Protein AF-A0A0K6FUA2-F1 (afdb_monomer)

Organism: NCBI:txid456999

Radius of gyration: 30.96 Å; Cα contacts (8 Å, |Δi|>4): 270; chains: 1; bounding box: 73×43×91 Å

Nearest PDB structures (foldseek):
  9ja5-assembly1_A  TM=5.847E-01  e=9.226E-02  Schizosaccharomyces pombe 972h-
  7y18-assembly2_F-2  TM=1.123E-01  e=1.530E+00  Saccharomyces cerevisiae S288C

pLDDT: mean 80.38, std 15.59, range [27.42, 97.19]

Structure (mmCIF, N/CA/C/O backbone):
data_AF-A0A0K6FUA2-F1
#
_entry.id   AF-A0A0K6FUA2-F1
#
loop_
_atom_site.group_PDB
_atom_site.id
_atom_site.type_symbol
_atom_site.label_atom_id
_atom_site.label_alt_id
_atom_site.label_comp_id
_atom_site.label_asym_id
_atom_site.label_entity_id
_atom_site.label_seq_id
_atom_site.pdbx_PDB_ins_code
_atom_site.Cartn_x
_atom_site.Cartn_y
_atom_site.Cartn_z
_atom_site.occupancy
_atom_site.B_iso_or_equiv
_atom_site.auth_seq_id
_atom_site.auth_comp_id
_atom_site.auth_asym_id
_atom_site.auth_atom_id
_atom_site.pdbx_PDB_model_num
ATOM 1 N N . MET A 1 1 ? -39.147 13.496 46.012 1.00 58.53 1 MET A N 1
ATOM 2 C CA . MET A 1 1 ? -39.207 13.648 44.539 1.00 58.53 1 MET A CA 1
ATOM 3 C C . MET A 1 1 ? -37.834 13.917 43.929 1.00 58.53 1 MET A C 1
ATOM 5 O O . MET A 1 1 ? -37.498 13.230 42.979 1.00 58.53 1 MET A O 1
ATOM 9 N N . GLU A 1 2 ? -37.012 14.819 44.477 1.00 66.88 2 GLU A N 1
ATOM 10 C CA . GLU A 1 2 ? -35.702 15.199 43.896 1.00 66.88 2 GLU A CA 1
ATOM 11 C C . GLU A 1 2 ? -34.737 14.028 43.620 1.00 66.88 2 GLU A C 1
ATOM 13 O O . GLU A 1 2 ? -34.055 14.023 42.599 1.00 66.88 2 GLU A O 1
ATOM 18 N N . ALA A 1 3 ? -34.740 12.985 44.460 1.00 66.19 3 ALA A N 1
ATOM 19 C CA . ALA A 1 3 ? -33.915 11.788 44.261 1.00 66.19 3 ALA A CA 1
ATOM 20 C C . ALA A 1 3 ? -34.233 10.983 42.977 1.00 66.19 3 ALA A C 1
ATOM 22 O O . ALA A 1 3 ? -33.425 10.142 42.588 1.00 66.19 3 ALA A O 1
ATOM 23 N N . SER A 1 4 ? -35.378 11.221 42.318 1.00 71.62 4 SER A N 1
ATOM 24 C CA . SER A 1 4 ? -35.706 10.590 41.029 1.00 71.62 4 SER A CA 1
ATOM 25 C C . SER A 1 4 ? -34.910 11.224 39.886 1.00 71.62 4 SER A C 1
ATOM 27 O O . SER A 1 4 ? -34.187 10.522 39.187 1.00 71.62 4 SER A O 1
ATOM 29 N N . ASN A 1 5 ? -34.935 12.560 39.778 1.00 79.81 5 ASN A N 1
ATOM 30 C CA . ASN A 1 5 ? -34.290 13.301 38.685 1.00 79.81 5 ASN A CA 1
ATOM 31 C C . ASN A 1 5 ? -32.779 13.031 38.575 1.00 79.81 5 ASN A C 1
ATOM 33 O O . ASN A 1 5 ? -32.218 13.076 37.482 1.00 79.81 5 ASN A O 1
ATOM 37 N N . ASN A 1 6 ? -32.104 12.751 39.697 1.00 84.50 6 ASN A N 1
ATOM 38 C CA . ASN A 1 6 ? -30.671 12.449 39.680 1.00 84.50 6 ASN A CA 1
ATOM 39 C C . ASN A 1 6 ? -30.371 11.064 39.070 1.00 84.50 6 ASN A C 1
ATOM 41 O O . ASN A 1 6 ? -29.367 10.903 38.382 1.00 84.50 6 ASN A O 1
ATOM 45 N N . LYS A 1 7 ? -31.255 10.071 39.265 1.00 80.31 7 LYS A N 1
ATOM 46 C CA . LYS A 1 7 ? -31.107 8.746 38.637 1.00 80.31 7 LYS A CA 1
ATOM 47 C C . LYS A 1 7 ? -31.247 8.852 37.117 1.00 80.31 7 LYS A C 1
ATOM 49 O O . LYS A 1 7 ? -30.385 8.353 36.399 1.00 80.31 7 LYS A O 1
ATOM 54 N N . ASP A 1 8 ? -32.268 9.567 36.649 1.00 87.12 8 ASP A N 1
ATOM 55 C CA . ASP A 1 8 ? -32.549 9.730 35.217 1.00 87.12 8 ASP A CA 1
ATOM 56 C C . ASP A 1 8 ? -31.405 10.462 34.489 1.00 87.12 8 ASP A C 1
ATOM 58 O O . ASP A 1 8 ? -30.993 10.054 33.404 1.00 87.12 8 ASP A O 1
ATOM 62 N N . SER A 1 9 ? -30.815 11.481 35.128 1.00 89.69 9 SER A N 1
ATOM 63 C CA . SER A 1 9 ? -29.627 12.196 34.630 1.00 89.69 9 SER A CA 1
ATOM 64 C C . SER A 1 9 ? -28.408 11.276 34.447 1.00 89.69 9 SER A C 1
ATOM 66 O O . SER A 1 9 ? -27.745 11.306 33.408 1.00 89.69 9 SER A O 1
ATOM 68 N N . VAL A 1 10 ? -28.125 10.409 35.429 1.00 84.50 10 VAL A N 1
ATOM 69 C CA . VAL A 1 10 ? -27.003 9.455 35.354 1.00 84.50 10 VAL A CA 1
ATOM 70 C C . VAL A 1 10 ? -27.233 8.402 34.267 1.00 84.50 10 VAL A C 1
ATOM 72 O O . VAL A 1 10 ? -26.296 8.085 33.534 1.00 84.50 10 VAL A O 1
ATOM 75 N N . VAL A 1 11 ? -28.461 7.894 34.120 1.00 88.75 11 VAL A N 1
ATOM 76 C CA . VAL A 1 11 ? -28.813 6.942 33.052 1.00 88.75 11 VAL A CA 1
ATOM 77 C C . VAL A 1 11 ? -28.609 7.579 31.674 1.00 88.75 11 VAL A C 1
ATOM 79 O O . VAL A 1 11 ? -27.861 7.028 30.870 1.00 88.75 11 VAL A O 1
ATOM 82 N N . GLN A 1 12 ? -29.140 8.782 31.435 1.00 90.12 12 GLN A N 1
ATOM 83 C CA . GLN A 1 12 ? -28.962 9.501 30.163 1.00 90.12 12 GLN A CA 1
ATOM 84 C C . GLN A 1 12 ? -27.485 9.789 29.842 1.00 90.12 12 GLN A C 1
ATOM 86 O O . GLN A 1 12 ? -27.052 9.667 28.694 1.00 90.12 12 GLN A O 1
ATOM 91 N N . ALA A 1 13 ? -26.678 10.138 30.849 1.00 88.50 13 ALA A N 1
ATOM 92 C CA . ALA A 1 13 ? -25.244 10.359 30.667 1.00 88.50 13 ALA A CA 1
ATOM 93 C C . ALA A 1 13 ? -24.488 9.066 30.301 1.00 88.50 13 ALA A C 1
ATOM 95 O O . ALA A 1 13 ? -23.538 9.108 29.513 1.00 88.50 13 ALA A O 1
ATOM 96 N N . LEU A 1 14 ? -24.902 7.916 30.843 1.00 85.38 14 LEU A N 1
ATOM 97 C CA . LEU A 1 14 ? -24.355 6.607 30.480 1.00 85.38 14 LEU A CA 1
ATOM 98 C C . LEU A 1 14 ? -24.787 6.188 29.069 1.00 85.38 14 LEU A C 1
ATOM 100 O O . LEU A 1 14 ? -23.924 5.818 28.277 1.00 85.38 14 LEU A O 1
ATOM 104 N N . GLU A 1 15 ? -26.068 6.325 28.723 1.00 89.94 15 GLU A N 1
ATOM 105 C CA . GLU A 1 15 ? -26.598 6.057 27.376 1.00 89.94 15 GLU A CA 1
ATOM 106 C C . GLU A 1 15 ? -25.860 6.875 26.305 1.00 89.94 15 GLU A C 1
ATOM 108 O O . GLU A 1 15 ? -25.386 6.321 25.311 1.00 89.94 15 GLU A O 1
ATOM 113 N N . HIS A 1 16 ? -25.661 8.178 26.537 1.00 91.19 16 HIS A N 1
ATOM 114 C CA . HIS A 1 16 ? -24.892 9.036 25.633 1.00 91.19 16 HIS A CA 1
ATOM 115 C C . HIS A 1 16 ? -23.435 8.565 25.477 1.00 91.19 16 HIS A C 1
ATOM 117 O O . HIS A 1 16 ? -22.897 8.545 24.367 1.00 91.19 16 HIS A O 1
ATOM 123 N N . ARG A 1 17 ? -22.774 8.171 26.576 1.00 89.12 17 ARG A N 1
ATOM 124 C CA . ARG A 1 17 ? -21.394 7.653 26.534 1.00 89.12 17 ARG A CA 1
ATOM 125 C C . ARG A 1 17 ? -21.298 6.327 25.780 1.00 89.12 17 ARG A C 1
ATOM 127 O O . ARG A 1 17 ? -20.347 6.161 25.018 1.00 89.12 17 ARG A O 1
ATOM 134 N N . ILE A 1 18 ? -22.268 5.428 25.950 1.00 88.81 18 ILE A N 1
ATOM 135 C CA . ILE A 1 18 ? -22.351 4.156 25.218 1.00 88.81 18 ILE A CA 1
ATOM 136 C C . ILE A 1 18 ? -22.511 4.433 23.718 1.00 88.81 18 ILE A C 1
ATOM 138 O O . ILE A 1 18 ? -21.668 4.002 22.935 1.00 88.81 18 ILE A O 1
ATOM 142 N N . ALA A 1 19 ? -23.480 5.263 23.319 1.00 89.50 19 ALA A N 1
ATOM 143 C CA . ALA A 1 19 ? -23.690 5.628 21.914 1.00 89.50 19 ALA A CA 1
ATOM 144 C C . ALA A 1 19 ? -22.452 6.302 21.275 1.00 89.50 19 ALA A C 1
ATOM 146 O O . ALA A 1 19 ? -22.131 6.081 20.103 1.00 89.50 19 ALA A O 1
ATOM 147 N N . GLN A 1 20 ? -21.708 7.109 22.042 1.00 90.25 20 GLN A N 1
ATOM 148 C CA . GLN A 1 20 ? -20.447 7.700 21.584 1.00 90.25 20 GLN A CA 1
ATOM 149 C C . GLN A 1 20 ? -19.333 6.650 21.412 1.00 90.25 20 GLN A C 1
ATOM 151 O O . GLN A 1 20 ? -18.560 6.736 20.452 1.00 90.25 20 GLN A O 1
ATOM 156 N N . GLN A 1 21 ? -19.248 5.661 22.307 1.00 86.62 21 GLN A N 1
ATOM 157 C CA . GLN A 1 21 ? -18.309 4.542 22.188 1.00 86.62 21 GLN A CA 1
ATOM 158 C C . GLN A 1 21 ? -18.644 3.659 20.981 1.00 86.62 21 GLN A C 1
ATOM 160 O O . GLN A 1 21 ? -17.756 3.412 20.168 1.00 86.62 21 GLN A O 1
ATOM 165 N N . GLU A 1 22 ? -19.907 3.270 20.797 1.00 89.75 22 GLU A N 1
ATOM 166 C CA . GLU A 1 22 ? -20.383 2.510 19.630 1.00 89.75 22 GLU A CA 1
ATOM 167 C C . GLU A 1 22 ? -20.026 3.209 18.312 1.00 89.75 22 GLU A C 1
ATOM 169 O O . GLU A 1 22 ? -19.475 2.594 17.398 1.00 89.75 22 GLU A O 1
ATOM 174 N N . LYS A 1 23 ? -20.246 4.529 18.226 1.00 90.62 23 LYS A N 1
ATOM 175 C CA . LYS A 1 23 ? -19.854 5.329 17.057 1.00 90.62 23 LYS A CA 1
ATOM 176 C C . LYS A 1 23 ? -18.344 5.280 16.791 1.00 90.62 23 LYS A C 1
ATOM 178 O O . LYS A 1 23 ? -17.939 5.192 15.632 1.00 90.62 23 LYS A O 1
ATOM 183 N N . CYS A 1 24 ? -17.519 5.328 17.836 1.00 85.75 24 CYS A N 1
ATOM 184 C CA . CYS A 1 24 ? -16.063 5.214 17.718 1.00 85.75 24 CYS A CA 1
ATOM 185 C C . CYS A 1 24 ? -15.638 3.809 17.249 1.00 85.75 24 CYS A C 1
ATOM 187 O O . CYS A 1 24 ? -14.839 3.685 16.319 1.00 85.75 24 CYS A O 1
ATOM 189 N N . PHE A 1 25 ? -16.223 2.752 17.824 1.00 84.62 25 PHE A N 1
ATOM 190 C CA . PHE A 1 25 ? -15.979 1.367 17.411 1.00 84.62 25 PHE A CA 1
ATOM 191 C C . PHE A 1 25 ? -16.369 1.120 15.951 1.00 84.62 25 PHE A C 1
ATOM 193 O O . PHE A 1 25 ? -15.586 0.528 15.213 1.00 84.62 25 PHE A O 1
ATOM 200 N N . ASN A 1 26 ? -17.513 1.637 15.497 1.00 88.12 26 ASN A N 1
ATOM 201 C CA . ASN A 1 26 ? -17.937 1.519 14.100 1.00 88.12 26 ASN A CA 1
ATOM 202 C C . ASN A 1 26 ? -16.936 2.189 13.139 1.00 88.12 26 ASN A C 1
ATOM 204 O O . ASN A 1 26 ? -16.507 1.563 12.172 1.00 88.12 26 ASN A O 1
ATOM 208 N N . GLN A 1 27 ? -16.458 3.399 13.453 1.00 86.50 27 GLN A N 1
ATOM 209 C CA . GLN A 1 27 ? -15.423 4.081 12.658 1.00 86.50 27 GLN A CA 1
ATOM 210 C C . GLN A 1 27 ? -14.079 3.332 12.643 1.00 86.50 27 GLN A C 1
ATOM 212 O O . GLN A 1 27 ? -13.386 3.313 11.622 1.00 86.50 27 GLN A O 1
ATOM 217 N N . LEU A 1 28 ? -13.684 2.711 13.759 1.00 81.69 28 LEU A N 1
ATOM 218 C CA . LEU A 1 28 ? -12.482 1.873 13.815 1.00 81.69 28 LEU A CA 1
ATOM 219 C C . LEU A 1 28 ? -12.650 0.592 12.991 1.00 81.69 28 LEU A C 1
ATOM 221 O O . LEU A 1 28 ? -11.744 0.245 12.234 1.00 81.69 28 LEU A O 1
ATOM 225 N N . ASN A 1 29 ? -13.808 -0.064 13.074 1.00 85.38 29 ASN A N 1
ATOM 226 C CA . ASN A 1 29 ? -14.129 -1.258 12.295 1.00 85.38 29 ASN A CA 1
ATOM 227 C C . ASN A 1 29 ? -14.116 -0.971 10.786 1.00 85.38 29 ASN A C 1
ATOM 229 O O . ASN A 1 29 ? -13.450 -1.698 10.051 1.00 85.38 29 ASN A O 1
ATOM 233 N N . GLU A 1 30 ? -14.734 0.125 10.334 1.00 87.31 30 GLU A N 1
ATOM 234 C CA . GLU A 1 30 ? -14.680 0.576 8.935 1.00 87.31 30 GLU A CA 1
ATOM 235 C C . GLU A 1 30 ? -13.235 0.799 8.456 1.00 87.31 30 GLU A C 1
ATOM 237 O O . GLU A 1 30 ? -12.843 0.333 7.382 1.00 87.31 30 GLU A O 1
ATOM 242 N N . ARG A 1 31 ? -12.401 1.481 9.258 1.00 86.19 31 ARG A N 1
ATOM 243 C CA . ARG A 1 31 ? -10.986 1.716 8.916 1.00 86.19 31 ARG A CA 1
ATOM 244 C C . ARG A 1 31 ? -10.177 0.420 8.871 1.00 86.19 31 ARG A C 1
ATOM 246 O O . ARG A 1 31 ? -9.347 0.266 7.974 1.00 86.19 31 ARG A O 1
ATOM 253 N N . LEU A 1 32 ? -10.409 -0.507 9.799 1.00 80.69 32 LEU A N 1
ATOM 254 C CA . LEU A 1 32 ? -9.746 -1.813 9.817 1.00 80.69 32 LEU A CA 1
ATOM 255 C C . LEU A 1 32 ? -10.166 -2.675 8.619 1.00 80.69 32 LEU A C 1
ATOM 257 O O . LEU A 1 32 ? -9.306 -3.275 7.978 1.00 80.69 32 LEU A O 1
ATOM 261 N N . GLU A 1 33 ? -11.449 -2.682 8.253 1.00 84.88 33 GLU A N 1
ATOM 262 C CA . GLU A 1 33 ? -11.955 -3.388 7.070 1.00 84.88 33 GLU A CA 1
ATOM 263 C C . GLU A 1 33 ? -11.346 -2.825 5.771 1.00 84.88 33 GLU A C 1
ATOM 265 O O . GLU A 1 33 ? -10.904 -3.580 4.901 1.00 84.88 33 GLU A O 1
ATOM 270 N N . GLN A 1 34 ? -11.233 -1.496 5.653 1.00 80.62 34 GLN A N 1
ATOM 271 C CA . GLN A 1 34 ? -10.525 -0.848 4.542 1.00 80.62 34 GLN A CA 1
ATOM 272 C C . GLN A 1 34 ? -9.036 -1.228 4.501 1.00 80.62 34 GLN A C 1
ATOM 274 O O . GLN A 1 34 ? -8.483 -1.453 3.421 1.00 80.62 34 GLN A O 1
ATOM 279 N N . MET A 1 35 ? -8.369 -1.310 5.657 1.00 77.62 35 MET A N 1
ATOM 280 C CA . MET A 1 35 ? -6.973 -1.748 5.737 1.00 77.62 35 MET A CA 1
ATOM 281 C C . MET A 1 35 ? -6.813 -3.215 5.327 1.00 77.62 35 MET A C 1
ATOM 283 O O . MET A 1 35 ? -5.906 -3.518 4.555 1.00 77.62 35 MET A O 1
ATOM 287 N N . GLU A 1 36 ? -7.700 -4.112 5.755 1.00 79.31 36 GLU A N 1
ATOM 288 C CA . GLU A 1 36 ? -7.652 -5.521 5.353 1.00 79.31 36 GLU A CA 1
ATOM 289 C C . GLU A 1 36 ? -7.898 -5.719 3.863 1.00 79.31 36 GLU A C 1
ATOM 291 O O . GLU A 1 36 ? -7.093 -6.389 3.222 1.00 79.31 36 GLU A O 1
ATOM 296 N N . LYS A 1 37 ? -8.899 -5.052 3.277 1.00 81.56 37 LYS A N 1
ATOM 297 C CA . LYS A 1 37 ? -9.128 -5.073 1.820 1.00 81.56 37 LYS A CA 1
ATOM 298 C C . LYS A 1 37 ? -7.892 -4.609 1.038 1.00 81.56 37 LYS A C 1
ATOM 300 O O . LYS A 1 37 ? -7.549 -5.187 0.005 1.00 81.56 37 LYS A O 1
ATOM 305 N N . ARG A 1 38 ? -7.162 -3.607 1.549 1.00 76.94 38 ARG A N 1
ATOM 306 C CA . ARG A 1 38 ? -5.881 -3.161 0.968 1.00 76.94 38 ARG A CA 1
ATOM 307 C C . ARG A 1 38 ? -4.766 -4.200 1.126 1.00 76.94 38 ARG A C 1
ATOM 309 O O . ARG A 1 38 ? -4.029 -4.422 0.169 1.00 76.94 38 ARG A O 1
ATOM 316 N N . ILE A 1 39 ? -4.634 -4.841 2.290 1.00 76.00 39 ILE A N 1
ATOM 317 C CA . ILE A 1 39 ? -3.639 -5.905 2.529 1.00 76.00 39 ILE A CA 1
ATOM 318 C C . ILE A 1 39 ? -3.919 -7.114 1.634 1.00 76.00 39 ILE A C 1
ATOM 320 O O . ILE A 1 39 ? -3.000 -7.630 1.003 1.00 76.00 39 ILE A O 1
ATOM 324 N N . GLU A 1 40 ? -5.175 -7.548 1.545 1.00 80.25 40 GLU A N 1
ATOM 325 C CA . GLU A 1 40 ? -5.597 -8.668 0.708 1.00 80.25 40 GLU A CA 1
ATOM 326 C C . GLU A 1 40 ? -5.312 -8.386 -0.771 1.00 80.25 40 GLU A C 1
ATOM 328 O O . GLU A 1 40 ? -4.666 -9.201 -1.429 1.00 80.25 40 GLU A O 1
ATOM 333 N N . SER A 1 41 ? -5.682 -7.202 -1.271 1.00 81.88 41 SER A N 1
ATOM 334 C CA . SER A 1 41 ? -5.340 -6.761 -2.629 1.00 81.88 41 SER A CA 1
ATOM 335 C C . SER A 1 41 ? -3.821 -6.775 -2.869 1.00 81.88 41 SER A C 1
ATOM 337 O O . SER A 1 41 ? -3.344 -7.409 -3.814 1.00 81.88 41 SER A O 1
ATOM 339 N N . CYS A 1 42 ? -3.026 -6.195 -1.960 1.00 76.06 42 CYS A N 1
ATOM 340 C CA . CYS A 1 42 ? -1.561 -6.238 -2.021 1.00 76.06 42 CYS A CA 1
ATOM 341 C C . CYS A 1 42 ? -0.995 -7.669 -2.012 1.00 76.06 42 CYS A C 1
ATOM 343 O O . CYS A 1 42 ? -0.017 -7.940 -2.717 1.00 76.06 42 CYS A O 1
ATOM 345 N N . ASN A 1 43 ? -1.596 -8.588 -1.254 1.00 76.62 43 ASN A N 1
ATOM 346 C CA . ASN A 1 43 ? -1.207 -9.997 -1.203 1.00 76.62 43 ASN A CA 1
ATOM 347 C C . ASN A 1 43 ? -1.554 -10.720 -2.509 1.00 76.62 43 ASN A C 1
ATOM 349 O O . ASN A 1 43 ? -0.692 -11.407 -3.054 1.00 76.62 43 ASN A O 1
ATOM 353 N N . ARG A 1 44 ? -2.761 -10.524 -3.060 1.00 83.56 44 ARG A N 1
ATOM 354 C CA . ARG A 1 44 ? -3.176 -11.093 -4.354 1.00 83.56 44 ARG A CA 1
ATOM 355 C C . ARG A 1 44 ? -2.294 -10.585 -5.499 1.00 83.56 44 ARG A C 1
ATOM 357 O O . ARG A 1 44 ? -1.799 -11.393 -6.281 1.00 83.56 44 ARG A O 1
ATOM 364 N N . ILE A 1 45 ? -2.019 -9.279 -5.552 1.00 84.56 45 ILE A N 1
ATOM 365 C CA . ILE A 1 45 ? -1.090 -8.670 -6.520 1.00 84.56 45 ILE A CA 1
ATOM 366 C C . ILE A 1 45 ? 0.319 -9.256 -6.351 1.00 84.56 45 ILE A C 1
ATOM 368 O O . ILE A 1 45 ? 0.937 -9.668 -7.331 1.00 84.56 45 ILE A O 1
ATOM 372 N N . SER A 1 46 ? 0.837 -9.339 -5.121 1.00 77.38 46 SER A N 1
ATOM 373 C CA . SER A 1 46 ? 2.176 -9.889 -4.860 1.00 77.38 46 SER A CA 1
ATOM 374 C C . SER A 1 46 ? 2.277 -11.367 -5.241 1.00 77.38 46 SER A C 1
ATOM 376 O O . SER A 1 46 ? 3.279 -11.766 -5.835 1.00 77.38 46 SER A O 1
ATOM 378 N N . LEU A 1 47 ? 1.243 -12.164 -4.960 1.00 82.94 47 LEU A N 1
ATOM 379 C CA . LEU A 1 47 ? 1.155 -13.572 -5.339 1.00 82.94 47 LEU A CA 1
ATOM 380 C C . LEU A 1 47 ? 1.135 -13.733 -6.862 1.00 82.94 47 LEU A C 1
ATOM 382 O O . LEU A 1 47 ? 1.966 -14.464 -7.391 1.00 82.94 47 LEU A O 1
ATOM 386 N N . ALA A 1 48 ? 0.257 -13.014 -7.568 1.00 89.94 48 ALA A N 1
ATOM 387 C CA . ALA A 1 48 ? 0.163 -13.070 -9.026 1.00 89.94 48 ALA A CA 1
ATOM 388 C C . ALA A 1 48 ? 1.487 -12.663 -9.695 1.00 89.94 48 ALA A C 1
ATOM 390 O O . ALA A 1 48 ? 2.014 -13.402 -10.523 1.00 89.94 48 ALA A O 1
ATOM 391 N N . ARG A 1 49 ? 2.099 -11.552 -9.257 1.00 89.25 49 ARG A N 1
ATOM 392 C CA . ARG A 1 49 ? 3.426 -11.115 -9.732 1.00 89.25 49 ARG A CA 1
ATOM 393 C C . ARG A 1 49 ? 4.528 -12.126 -9.418 1.00 89.25 49 ARG A C 1
ATOM 395 O O . ARG A 1 49 ? 5.432 -12.301 -10.227 1.00 89.25 49 ARG A O 1
ATOM 402 N N . THR A 1 50 ? 4.464 -12.795 -8.265 1.00 81.88 50 THR A N 1
ATOM 403 C CA . THR A 1 50 ? 5.418 -13.853 -7.903 1.00 81.88 50 THR A CA 1
ATOM 404 C C . THR A 1 50 ? 5.235 -15.078 -8.790 1.00 81.88 50 THR A C 1
ATOM 406 O O . THR A 1 50 ? 6.221 -15.592 -9.295 1.00 81.88 50 THR A O 1
ATOM 409 N N . MET A 1 51 ? 4.008 -15.532 -9.050 1.00 88.69 51 MET A N 1
ATOM 410 C CA . MET A 1 51 ? 3.779 -16.634 -9.990 1.00 88.69 51 MET A CA 1
ATOM 411 C C . MET A 1 51 ? 4.266 -16.265 -11.400 1.00 88.69 51 MET A C 1
ATOM 413 O O . MET A 1 51 ? 5.023 -17.019 -12.006 1.00 88.69 51 MET A O 1
ATOM 417 N N . ASN A 1 52 ? 3.937 -15.059 -11.874 1.00 94.06 52 ASN A N 1
ATOM 418 C CA . ASN A 1 52 ? 4.345 -14.561 -13.189 1.00 94.06 52 ASN A CA 1
ATOM 419 C C . ASN A 1 52 ? 5.871 -14.405 -13.341 1.00 94.06 52 ASN A C 1
ATOM 421 O O . ASN A 1 52 ? 6.400 -14.617 -14.434 1.00 94.06 52 ASN A O 1
ATOM 425 N N . SER A 1 53 ? 6.603 -14.088 -12.266 1.00 87.44 53 SER A N 1
ATOM 426 C CA . SER A 1 53 ? 8.070 -13.965 -12.307 1.00 87.44 53 SER A CA 1
ATOM 427 C C . SER A 1 53 ? 8.798 -15.305 -12.436 1.00 87.44 53 SER A C 1
ATOM 429 O O . SER A 1 53 ? 9.935 -15.338 -12.913 1.00 87.44 53 SER A O 1
ATOM 431 N N . HIS A 1 54 ? 8.144 -16.413 -12.073 1.00 83.06 54 HIS A N 1
ATOM 432 C CA . HIS A 1 54 ? 8.677 -17.763 -12.258 1.00 83.06 54 HIS A CA 1
ATOM 433 C C . HIS A 1 54 ? 8.457 -18.315 -13.677 1.00 83.06 54 HIS A C 1
ATOM 435 O O . HIS A 1 54 ? 9.086 -19.322 -14.014 1.00 83.06 54 HIS A O 1
ATOM 441 N N . LEU A 1 55 ? 7.627 -17.666 -14.510 1.00 88.75 55 LEU A N 1
ATOM 442 C CA . LEU A 1 55 ? 7.289 -18.150 -15.853 1.00 88.75 55 LEU A CA 1
ATOM 443 C C . LEU A 1 55 ? 8.507 -18.131 -16.782 1.00 88.75 55 LEU A C 1
ATOM 445 O O . LEU A 1 55 ? 9.092 -17.072 -17.058 1.00 88.75 55 LEU A O 1
ATOM 449 N N . ARG A 1 56 ? 8.887 -19.296 -17.310 1.00 87.25 56 ARG A N 1
ATOM 450 C CA . ARG A 1 56 ? 10.105 -19.458 -18.118 1.00 87.25 56 ARG A CA 1
ATOM 451 C C . ARG A 1 56 ? 9.799 -19.299 -19.604 1.00 87.25 56 ARG A C 1
ATOM 453 O O . ARG A 1 56 ? 10.325 -18.372 -20.229 1.00 87.25 56 ARG A O 1
ATOM 460 N N . GLY A 1 57 ? 8.941 -20.155 -20.147 1.00 85.50 57 GLY A N 1
ATOM 461 C CA . GLY A 1 57 ? 8.495 -20.167 -21.538 1.00 85.50 57 GLY A CA 1
ATOM 462 C C . GLY A 1 57 ? 7.430 -19.117 -21.867 1.00 85.50 57 GLY A C 1
ATOM 463 O O . GLY A 1 57 ? 6.705 -18.644 -20.998 1.00 85.50 57 GLY A O 1
ATOM 464 N N . TYR A 1 58 ? 7.326 -18.760 -23.150 1.00 91.81 58 TYR A N 1
ATOM 465 C CA . TYR A 1 58 ? 6.322 -17.804 -23.637 1.00 91.81 58 TYR A CA 1
ATOM 466 C C . TYR A 1 58 ? 4.895 -18.373 -23.616 1.00 91.81 58 TYR A C 1
ATOM 468 O O . TYR A 1 58 ? 3.965 -17.645 -23.304 1.00 91.81 58 TYR A O 1
ATOM 476 N N . ALA A 1 59 ? 4.719 -19.672 -23.867 1.00 94.25 59 ALA A N 1
ATOM 477 C CA . ALA A 1 59 ? 3.406 -20.327 -23.858 1.00 94.25 59 ALA A CA 1
ATOM 478 C C . ALA A 1 59 ? 2.879 -20.673 -22.446 1.00 94.25 59 ALA A C 1
ATOM 480 O O . ALA A 1 59 ? 1.838 -21.314 -22.319 1.00 94.25 59 ALA A O 1
ATOM 481 N N . GLU A 1 60 ? 3.596 -20.311 -21.376 1.00 92.56 60 GLU A N 1
ATOM 482 C CA . GLU A 1 60 ? 3.142 -20.584 -20.009 1.00 92.56 60 GLU A CA 1
ATOM 483 C C . GLU A 1 60 ? 2.009 -19.622 -19.617 1.00 92.56 60 GLU A C 1
ATOM 485 O O . GLU A 1 60 ? 2.087 -18.414 -19.869 1.00 92.56 60 GLU A O 1
ATOM 490 N N . ARG A 1 61 ? 0.950 -20.174 -19.006 1.00 96.75 61 ARG A N 1
ATOM 491 C CA . ARG A 1 61 ? -0.246 -19.425 -18.599 1.00 96.75 61 ARG A CA 1
ATOM 492 C C . ARG A 1 61 ? 0.093 -18.427 -17.494 1.00 96.75 61 ARG A C 1
ATOM 494 O O . ARG A 1 61 ? 0.726 -18.787 -16.503 1.00 96.75 61 ARG A O 1
ATOM 501 N N . MET A 1 62 ? -0.376 -17.196 -17.646 1.00 96.25 62 MET A N 1
ATOM 502 C CA . MET A 1 62 ? -0.210 -16.151 -16.642 1.00 96.25 62 MET A CA 1
ATOM 503 C C . MET A 1 62 ? -1.298 -16.181 -15.569 1.00 96.25 62 MET A C 1
ATOM 505 O O . MET A 1 62 ? -2.432 -16.600 -15.803 1.00 96.25 62 MET A O 1
ATOM 509 N N . TYR A 1 63 ? -0.945 -15.675 -14.390 1.00 95.56 63 TYR A N 1
ATOM 510 C CA . TYR A 1 63 ? -1.878 -15.376 -13.313 1.00 95.56 63 TYR A CA 1
ATOM 511 C C . TYR A 1 63 ? -2.354 -13.920 -13.440 1.00 95.56 63 TYR A C 1
ATOM 513 O O . TYR A 1 63 ? -1.507 -13.014 -13.428 1.00 95.56 63 TYR A O 1
ATOM 521 N N . PRO A 1 64 ? -3.677 -13.672 -13.533 1.00 95.75 64 PRO A N 1
ATOM 522 C CA . PRO A 1 64 ? -4.234 -12.325 -13.546 1.00 95.75 64 PRO A CA 1
ATOM 523 C C . PRO A 1 64 ? -3.806 -11.522 -12.319 1.00 95.75 64 PRO A C 1
ATOM 525 O O . PRO A 1 64 ? -3.947 -11.971 -11.179 1.00 95.75 64 PRO A O 1
ATOM 528 N N . VAL A 1 65 ? -3.292 -10.316 -12.550 1.00 94.75 65 VAL A N 1
ATOM 529 C CA . VAL A 1 65 ? -3.043 -9.346 -11.477 1.00 94.75 65 VAL A CA 1
ATOM 530 C C . VAL A 1 65 ? -4.345 -8.568 -11.247 1.00 94.75 65 VAL A C 1
ATOM 532 O O . VAL A 1 65 ? -4.867 -8.020 -12.219 1.00 94.75 65 VAL A O 1
ATOM 535 N N . PRO A 1 66 ? -4.891 -8.504 -10.016 1.00 93.31 66 PRO A N 1
ATOM 536 C CA . PRO A 1 66 ? -6.092 -7.718 -9.736 1.00 93.31 66 PRO A CA 1
ATOM 537 C C . PRO A 1 66 ? -5.909 -6.232 -10.048 1.00 93.31 66 PRO A C 1
ATOM 539 O O . PRO A 1 66 ? -4.807 -5.689 -9.942 1.00 93.31 66 PRO A O 1
ATOM 542 N N . LEU A 1 67 ? -7.010 -5.569 -10.386 1.00 94.31 67 LEU A N 1
ATOM 543 C CA . LEU A 1 67 ? -7.057 -4.127 -10.593 1.00 94.31 67 LEU A CA 1
ATOM 544 C C . LEU A 1 67 ? -6.834 -3.365 -9.269 1.00 94.31 67 LEU A C 1
ATOM 546 O O . LEU A 1 67 ? -7.086 -3.912 -8.191 1.00 94.31 67 LEU A O 1
ATOM 550 N N . PRO A 1 68 ? -6.416 -2.082 -9.304 1.00 86.38 68 PRO A N 1
ATOM 551 C CA . PRO A 1 68 ? -6.142 -1.30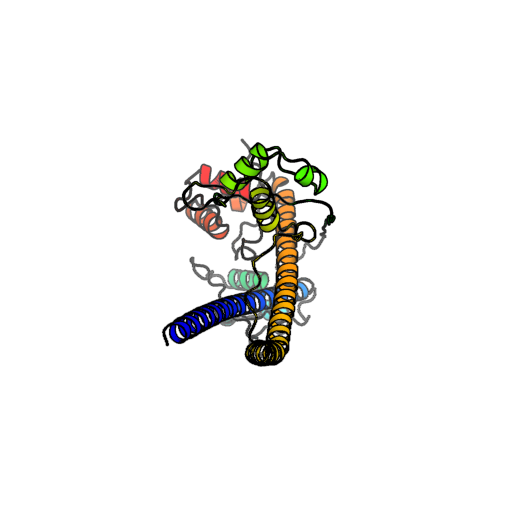1 -8.091 1.00 86.38 68 PRO A CA 1
ATOM 552 C C . PRO A 1 68 ? -7.335 -1.157 -7.131 1.00 86.38 68 PRO A C 1
ATOM 554 O O . PRO A 1 68 ? -7.142 -0.962 -5.933 1.00 86.38 68 PRO A O 1
ATOM 557 N N . ASN A 1 69 ? -8.565 -1.281 -7.640 1.00 86.06 69 ASN A N 1
ATOM 558 C CA . ASN A 1 69 ? -9.804 -1.287 -6.856 1.00 86.06 69 ASN A CA 1
ATOM 559 C C . ASN A 1 69 ? -10.138 -2.659 -6.224 1.00 86.06 69 ASN A C 1
ATOM 561 O O . ASN A 1 69 ? -11.195 -2.800 -5.616 1.00 86.06 69 ASN A O 1
ATOM 565 N N . GLY A 1 70 ? -9.273 -3.667 -6.381 1.00 85.62 70 GLY A N 1
ATOM 566 C CA . GLY A 1 70 ? -9.487 -5.045 -5.928 1.00 85.62 70 GLY A CA 1
ATOM 567 C C . GLY A 1 70 ? -10.329 -5.910 -6.874 1.00 85.62 70 GLY A C 1
ATOM 568 O O . GLY A 1 70 ? -10.488 -7.100 -6.611 1.00 85.62 70 GLY A O 1
ATOM 569 N N . GLY A 1 71 ? -10.852 -5.340 -7.965 1.00 90.75 71 GLY A N 1
ATOM 570 C CA . GLY A 1 71 ? -11.607 -6.071 -8.980 1.00 90.75 71 GLY A CA 1
ATOM 571 C C . GLY A 1 71 ? -10.728 -6.996 -9.823 1.00 90.75 71 GLY A C 1
ATOM 572 O O . GLY A 1 71 ? -9.514 -6.813 -9.931 1.00 90.75 71 GLY A O 1
ATOM 573 N N . GLU A 1 72 ? -11.348 -7.989 -10.449 1.00 90.94 72 GLU A N 1
ATOM 574 C CA . GLU A 1 72 ? -10.667 -8.875 -11.395 1.00 90.94 72 GLU A CA 1
ATOM 575 C C . GLU A 1 72 ? -10.689 -8.269 -12.804 1.00 90.94 72 GLU A C 1
ATOM 577 O O . GLU A 1 72 ? -11.611 -7.536 -13.168 1.00 90.94 72 GLU A O 1
ATOM 582 N N . VAL A 1 73 ? -9.649 -8.547 -13.593 1.00 88.81 73 VAL A N 1
ATOM 583 C CA . VAL A 1 73 ? -9.643 -8.201 -15.020 1.00 88.81 73 VAL A CA 1
ATOM 584 C C . VAL A 1 73 ? -10.543 -9.204 -15.749 1.00 88.81 73 VAL A C 1
ATOM 586 O O . VAL A 1 73 ? -10.409 -10.398 -15.476 1.00 88.81 73 VAL A O 1
ATOM 589 N N . PRO A 1 74 ? -11.429 -8.767 -16.663 1.00 91.31 74 PRO A N 1
ATOM 590 C CA . PRO A 1 74 ? -12.218 -9.678 -17.490 1.00 91.31 74 PRO A CA 1
ATOM 591 C C . PRO A 1 74 ? -11.341 -10.724 -18.197 1.00 91.31 74 PRO A C 1
ATOM 593 O O . PRO A 1 74 ? -10.248 -10.402 -18.670 1.00 91.31 74 PRO A O 1
ATOM 596 N N . GLU A 1 75 ? -11.809 -11.977 -18.255 1.00 85.88 75 GLU A N 1
ATOM 597 C CA . GLU A 1 75 ? -11.016 -13.120 -18.748 1.00 85.88 75 GLU A CA 1
ATOM 598 C C . GLU A 1 75 ? -10.529 -12.951 -20.198 1.00 85.88 75 GLU A C 1
ATOM 600 O O . GLU A 1 75 ? -9.506 -13.516 -20.573 1.00 85.88 75 GLU A O 1
ATOM 605 N N . ASP A 1 76 ? -11.242 -12.157 -20.998 1.00 89.94 76 ASP A N 1
ATOM 606 C CA . ASP A 1 76 ? -10.948 -11.820 -22.393 1.00 89.94 76 ASP A CA 1
ATOM 607 C C . ASP A 1 76 ? -9.968 -10.642 -22.561 1.00 89.94 76 ASP A C 1
ATOM 609 O O . ASP A 1 76 ? -9.436 -10.432 -23.651 1.00 89.94 76 ASP A O 1
ATOM 613 N N . GLN A 1 77 ? -9.719 -9.868 -21.499 1.00 91.12 77 GLN A N 1
ATOM 614 C CA . GLN A 1 77 ? -8.859 -8.677 -21.523 1.00 91.12 77 GLN A CA 1
ATOM 615 C C . GLN A 1 77 ? -7.455 -8.936 -20.969 1.00 91.12 77 GLN A C 1
ATOM 617 O O . GLN A 1 77 ? -6.510 -8.234 -21.338 1.00 91.12 77 GLN A O 1
ATOM 622 N N . PHE A 1 78 ? -7.296 -9.923 -20.083 1.00 95.12 78 PHE A N 1
ATOM 623 C CA . PHE A 1 78 ? -5.991 -10.258 -19.520 1.00 95.12 78 PHE A CA 1
ATOM 624 C C . PHE A 1 78 ? -5.195 -11.193 -20.456 1.00 95.12 78 PHE A C 1
ATOM 626 O O . PHE A 1 78 ? -5.730 -12.216 -20.881 1.00 95.12 78 PHE A O 1
ATOM 633 N N . PRO A 1 79 ? -3.909 -10.913 -20.750 1.00 96.38 79 PRO A N 1
ATOM 634 C CA . PRO A 1 79 ? -3.067 -11.795 -21.562 1.00 96.38 79 PRO A CA 1
ATOM 635 C C . PRO A 1 79 ? -2.986 -13.214 -20.980 1.00 96.38 79 PRO A C 1
ATOM 637 O O . PRO A 1 79 ? -2.533 -13.408 -19.850 1.00 96.38 79 PRO A O 1
ATOM 640 N N . ALA A 1 80 ? -3.426 -14.217 -21.744 1.00 96.62 80 ALA A N 1
ATOM 641 C CA . ALA A 1 80 ? -3.532 -15.592 -21.256 1.00 96.62 80 ALA A CA 1
ATOM 642 C C . ALA A 1 80 ? -2.158 -16.225 -20.984 1.00 96.62 80 ALA A C 1
ATOM 644 O O . ALA A 1 80 ? -2.003 -16.999 -20.035 1.00 96.62 80 ALA A O 1
ATOM 645 N N . THR A 1 81 ? -1.157 -15.886 -21.794 1.00 97.19 81 THR A N 1
ATOM 646 C CA . THR A 1 81 ? 0.217 -16.384 -21.719 1.00 97.19 81 THR A CA 1
ATOM 647 C C . THR A 1 81 ? 1.236 -15.250 -21.688 1.00 97.19 81 THR A C 1
ATOM 649 O O . THR A 1 81 ? 0.967 -14.104 -22.054 1.00 97.19 81 THR A O 1
ATOM 652 N N . LYS A 1 82 ? 2.464 -15.588 -21.282 1.00 94.38 82 LYS A N 1
ATOM 653 C CA . LYS A 1 82 ? 3.597 -14.656 -21.298 1.00 94.38 82 LYS A CA 1
ATOM 654 C C . LYS A 1 82 ? 3.891 -14.119 -22.706 1.00 94.38 82 LYS A C 1
ATOM 656 O O . LYS A 1 82 ? 4.322 -12.978 -22.811 1.00 94.38 82 LYS A O 1
ATOM 661 N N . GLY A 1 83 ? 3.678 -14.914 -23.757 1.00 91.81 83 GLY A N 1
ATOM 662 C CA . GLY A 1 83 ? 3.825 -14.520 -25.163 1.00 91.81 83 GLY A CA 1
ATOM 663 C C . GLY A 1 83 ? 2.853 -13.416 -25.556 1.00 91.81 83 GLY A C 1
ATOM 664 O O . GLY A 1 83 ? 3.290 -12.377 -26.044 1.00 91.81 83 GLY A O 1
ATOM 665 N N . ASP A 1 84 ? 1.574 -13.585 -25.209 1.00 95.56 84 ASP A N 1
ATOM 666 C CA . ASP A 1 84 ? 0.511 -12.635 -25.553 1.00 95.56 84 ASP A CA 1
ATOM 667 C C . ASP A 1 84 ? 0.839 -11.205 -25.087 1.00 95.56 84 ASP A C 1
ATOM 669 O O . ASP A 1 84 ? 0.589 -10.254 -25.820 1.00 95.56 84 ASP A O 1
ATOM 673 N N . VAL A 1 85 ? 1.485 -11.036 -23.921 1.00 94.62 85 VAL A N 1
ATOM 674 C CA . VAL A 1 85 ? 1.945 -9.724 -23.405 1.00 94.62 85 VAL A CA 1
ATOM 675 C C . VAL A 1 85 ? 2.925 -9.022 -24.351 1.00 94.62 85 VAL A C 1
ATOM 677 O O . VAL A 1 85 ? 2.879 -7.797 -24.490 1.00 94.62 85 VAL A O 1
ATOM 680 N N . PHE A 1 86 ? 3.826 -9.773 -24.989 1.00 92.81 86 PHE A N 1
ATOM 681 C CA . PHE A 1 86 ? 4.782 -9.226 -25.954 1.00 92.81 86 PHE A CA 1
ATOM 682 C C . PHE A 1 86 ? 4.143 -8.980 -27.325 1.00 92.81 86 PHE A C 1
ATOM 684 O O . PHE A 1 86 ? 4.611 -8.094 -28.039 1.00 92.81 86 PHE A O 1
ATOM 691 N N . ASP A 1 87 ? 3.064 -9.690 -27.655 1.00 94.94 87 ASP A N 1
ATOM 692 C CA . ASP A 1 87 ? 2.341 -9.559 -28.923 1.00 94.94 87 ASP A CA 1
ATOM 693 C C . ASP A 1 87 ? 1.205 -8.512 -28.879 1.00 94.94 87 ASP A C 1
ATOM 695 O O . ASP A 1 87 ? 0.764 -8.041 -29.931 1.00 94.94 87 ASP A O 1
ATOM 699 N N . LEU A 1 88 ? 0.789 -8.054 -27.686 1.00 95.88 88 LEU A N 1
ATOM 700 C CA . LEU A 1 88 ? -0.221 -7.002 -27.489 1.00 95.88 88 LEU A CA 1
ATOM 701 C C . LEU A 1 88 ? 0.005 -5.781 -28.396 1.00 95.88 88 LEU A C 1
ATOM 703 O O . LEU A 1 88 ? 1.078 -5.165 -28.385 1.00 95.88 88 LEU A O 1
ATOM 707 N N . THR A 1 89 ? -1.036 -5.366 -29.122 1.00 97.00 89 THR A N 1
ATOM 708 C CA . THR A 1 89 ? -1.021 -4.133 -29.926 1.00 97.00 89 THR A CA 1
ATOM 709 C C . THR A 1 89 ? -0.819 -2.900 -29.043 1.00 97.00 89 THR A C 1
ATOM 711 O O . THR A 1 89 ? -1.189 -2.901 -27.870 1.00 97.00 89 THR A O 1
ATOM 714 N N . ASP A 1 90 ? -0.266 -1.818 -29.599 1.00 95.81 90 ASP A N 1
ATOM 715 C CA . ASP A 1 90 ? 0.005 -0.589 -28.837 1.00 95.81 90 ASP A CA 1
ATOM 716 C C . ASP A 1 90 ? -1.235 -0.067 -28.087 1.00 95.81 90 ASP A C 1
ATOM 718 O O . ASP A 1 90 ? -1.161 0.245 -26.898 1.00 95.81 90 ASP A O 1
ATOM 722 N N . GLN A 1 91 ? -2.400 -0.090 -28.744 1.00 96.50 91 GLN A N 1
ATOM 723 C CA . GLN A 1 91 ? -3.676 0.294 -28.141 1.00 96.50 91 GLN A CA 1
ATOM 724 C C . GLN A 1 91 ? -4.106 -0.645 -27.001 1.00 96.50 91 GLN A C 1
ATOM 726 O O . GLN A 1 91 ? -4.628 -0.171 -25.994 1.00 96.50 91 GLN A O 1
ATOM 731 N N . ALA A 1 92 ? -3.878 -1.957 -27.116 1.00 95.75 92 ALA A N 1
ATOM 732 C CA . ALA A 1 92 ? -4.203 -2.906 -26.051 1.00 95.75 92 ALA A CA 1
ATOM 733 C C . ALA A 1 92 ? -3.296 -2.711 -24.821 1.00 95.75 92 ALA A C 1
ATOM 735 O O . ALA A 1 92 ? -3.786 -2.688 -23.692 1.00 95.75 92 ALA A O 1
ATOM 736 N N . VAL A 1 93 ? -1.996 -2.463 -25.032 1.00 96.06 93 VAL A N 1
ATOM 737 C CA . VAL A 1 93 ? -1.060 -2.112 -23.949 1.00 96.06 93 VAL A CA 1
ATOM 738 C C . VAL A 1 93 ? -1.470 -0.797 -23.276 1.00 96.06 93 VAL A C 1
ATOM 740 O O . VAL A 1 93 ? -1.509 -0.730 -22.050 1.00 96.06 93 VAL A O 1
ATOM 743 N N . MET A 1 94 ? -1.828 0.233 -24.055 1.00 95.50 94 MET A N 1
ATOM 744 C CA . MET A 1 94 ? -2.344 1.510 -23.537 1.00 95.50 94 MET A CA 1
ATOM 745 C C . MET A 1 94 ? -3.610 1.328 -22.688 1.00 95.50 94 MET A C 1
ATOM 747 O O . MET A 1 94 ? -3.729 1.945 -21.629 1.00 95.50 94 MET A O 1
ATOM 751 N N . ASN A 1 95 ? -4.545 0.482 -23.130 1.00 94.81 95 ASN A N 1
ATOM 752 C CA . ASN A 1 95 ? -5.779 0.202 -22.398 1.00 94.81 95 ASN A CA 1
ATOM 753 C C . ASN A 1 95 ? -5.486 -0.467 -21.046 1.00 94.81 95 ASN A C 1
ATOM 755 O O . ASN A 1 95 ? -6.001 -0.011 -20.028 1.00 94.81 95 ASN A O 1
ATOM 759 N N . LEU A 1 96 ? -4.607 -1.477 -21.012 1.00 95.56 96 LEU A N 1
ATOM 760 C CA . LEU A 1 96 ? -4.205 -2.141 -19.765 1.00 95.56 96 LEU A CA 1
ATOM 761 C C . LEU A 1 96 ? -3.438 -1.194 -18.827 1.00 95.56 96 LEU A C 1
ATOM 763 O O . LEU A 1 96 ? -3.728 -1.159 -17.635 1.00 95.56 96 LEU A O 1
ATOM 767 N N . ILE A 1 97 ? -2.516 -0.371 -19.344 1.00 95.06 97 ILE A N 1
ATOM 768 C CA . ILE A 1 97 ? -1.811 0.662 -18.557 1.00 95.06 97 ILE A CA 1
ATOM 769 C C . ILE A 1 97 ? -2.806 1.604 -17.865 1.00 95.06 97 ILE A C 1
ATOM 771 O O . ILE A 1 97 ? -2.650 1.885 -16.677 1.00 95.06 97 ILE A O 1
ATOM 775 N N . LYS A 1 98 ? -3.855 2.039 -18.574 1.00 93.00 98 LYS A N 1
ATOM 776 C CA . LYS A 1 98 ? -4.941 2.857 -18.011 1.00 93.00 98 LYS A CA 1
ATOM 777 C C . LYS A 1 98 ? -5.760 2.111 -16.964 1.00 93.00 98 LYS A C 1
ATOM 779 O O . LYS A 1 98 ? -5.985 2.640 -15.881 1.00 9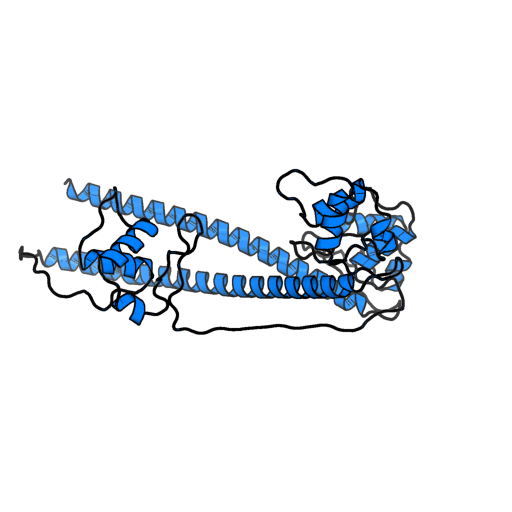3.00 98 LYS A O 1
ATOM 784 N N . GLN A 1 99 ? -6.172 0.879 -17.260 1.00 94.00 99 GLN A N 1
ATOM 785 C CA . GLN A 1 99 ? -6.997 0.054 -16.372 1.00 94.00 99 GLN A CA 1
ATOM 786 C C . GLN A 1 99 ? -6.283 -0.257 -15.043 1.00 94.00 99 GLN A C 1
ATOM 788 O O . GLN A 1 99 ? -6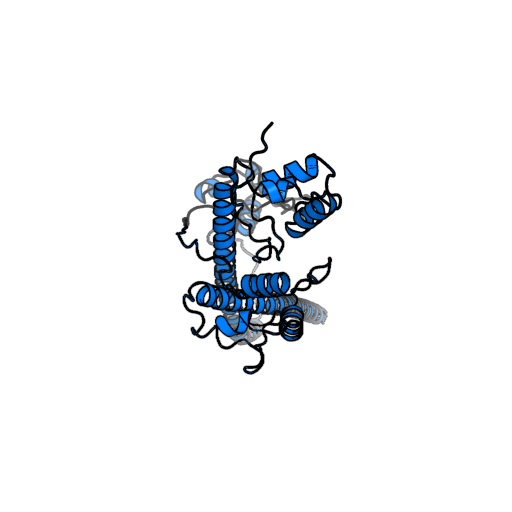.905 -0.232 -13.982 1.00 94.00 99 GLN A O 1
ATOM 793 N N . TYR A 1 100 ? -4.964 -0.469 -15.088 1.00 94.12 100 TYR A N 1
ATOM 794 C CA . TYR A 1 100 ? -4.106 -0.646 -13.913 1.00 94.12 100 TYR A CA 1
ATOM 795 C C . TYR A 1 100 ? -3.644 0.669 -13.253 1.00 94.12 100 TYR A C 1
ATOM 797 O O . TYR A 1 100 ? -2.946 0.619 -12.240 1.00 94.12 100 TYR A O 1
ATOM 805 N N . GLY A 1 101 ? -4.005 1.842 -13.788 1.00 92.69 101 GLY A N 1
ATOM 806 C CA . GLY A 1 101 ? -3.594 3.140 -13.239 1.00 92.69 101 GLY A CA 1
ATOM 807 C C . GLY A 1 101 ? -2.079 3.386 -13.284 1.00 92.69 101 GLY A C 1
ATOM 808 O O . GLY A 1 101 ? -1.533 4.031 -12.393 1.00 92.69 101 GLY A O 1
ATOM 809 N N . LEU A 1 102 ? -1.387 2.847 -14.294 1.00 90.31 102 LEU A N 1
ATOM 810 C CA . LEU A 1 102 ? 0.076 2.919 -14.448 1.00 90.31 102 LEU A CA 1
ATOM 811 C C . LEU A 1 102 ? 0.552 4.169 -15.202 1.00 90.31 102 LEU A C 1
ATOM 813 O O . LEU A 1 102 ? 1.742 4.302 -15.490 1.00 90.31 102 LEU A O 1
ATOM 817 N N . GLU A 1 103 ? -0.358 5.082 -15.542 1.00 89.56 103 GLU A N 1
ATOM 818 C CA . GLU A 1 103 ? -0.013 6.349 -16.182 1.00 89.56 103 GLU A CA 1
ATOM 819 C C . GLU A 1 103 ? 0.859 7.191 -15.236 1.00 89.56 103 GLU A C 1
ATOM 821 O O . GLU A 1 103 ? 0.444 7.570 -14.140 1.00 89.56 103 GLU A O 1
ATOM 826 N N . ASN A 1 104 ? 2.098 7.485 -15.643 1.00 76.06 104 ASN A N 1
ATOM 827 C CA . ASN A 1 104 ? 2.940 8.410 -14.887 1.00 76.06 104 ASN A CA 1
ATOM 828 C C . ASN A 1 104 ? 2.392 9.844 -15.001 1.00 76.06 104 ASN A C 1
ATOM 830 O O . ASN A 1 104 ? 1.801 10.196 -16.022 1.00 76.06 104 ASN A O 1
ATOM 834 N N . PRO A 1 105 ? 2.684 10.726 -14.026 1.00 67.25 105 PRO A N 1
ATOM 835 C CA . PRO A 1 105 ? 2.369 12.154 -14.138 1.00 67.25 105 PRO A CA 1
ATOM 836 C C . PRO A 1 105 ? 3.113 12.851 -15.294 1.00 67.25 105 PRO A C 1
ATOM 838 O O . PRO A 1 105 ? 2.674 13.899 -15.754 1.00 67.25 105 PRO A O 1
ATOM 841 N N . ASP A 1 106 ? 4.211 12.261 -15.783 1.00 72.81 106 ASP A N 1
ATOM 842 C CA . ASP A 1 106 ? 4.932 12.694 -16.990 1.00 72.81 106 ASP A CA 1
ATOM 843 C C . ASP A 1 106 ? 4.349 12.076 -18.292 1.00 72.81 106 ASP A C 1
ATOM 845 O O . ASP A 1 106 ? 4.937 12.225 -19.361 1.00 72.81 106 ASP A O 1
ATOM 849 N N . GLY A 1 107 ? 3.211 11.371 -18.214 1.00 80.50 107 GLY A N 1
ATOM 850 C CA . GLY A 1 107 ? 2.547 10.683 -19.326 1.00 80.50 107 GLY A CA 1
ATOM 851 C C . GLY A 1 107 ? 2.934 9.206 -19.494 1.00 80.50 107 GLY A C 1
ATOM 852 O O . GLY A 1 107 ? 3.808 8.668 -18.809 1.00 80.50 107 GLY A O 1
ATOM 853 N N . VAL A 1 108 ? 2.262 8.526 -20.429 1.00 84.56 108 VAL A N 1
ATOM 854 C CA . VAL A 1 108 ? 2.630 7.169 -20.870 1.00 84.56 108 VAL A CA 1
ATOM 855 C C . VAL A 1 108 ? 3.719 7.281 -21.951 1.00 84.56 108 VAL A C 1
ATOM 857 O O . VAL A 1 108 ? 3.571 8.122 -22.837 1.00 84.56 108 VAL A O 1
ATOM 860 N N . PRO 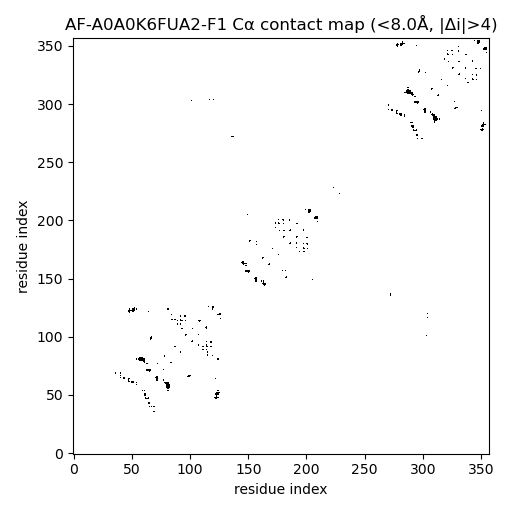A 1 109 ? 4.801 6.471 -21.927 1.00 88.38 109 PRO A N 1
ATOM 861 C CA . PRO A 1 109 ? 5.860 6.543 -22.938 1.00 88.38 109 PRO A CA 1
ATOM 862 C C . PRO A 1 109 ? 5.312 6.373 -24.356 1.00 88.38 109 PRO A C 1
ATOM 864 O O . PRO A 1 109 ? 4.508 5.477 -24.578 1.00 88.38 109 PRO A O 1
ATOM 867 N N . GLU A 1 110 ? 5.772 7.162 -25.329 1.00 91.19 110 GLU A N 1
ATOM 868 C CA . GLU A 1 110 ? 5.273 7.073 -26.714 1.00 91.19 110 GLU A CA 1
ATOM 869 C C . GLU A 1 110 ? 5.621 5.732 -27.385 1.00 91.19 110 GLU A C 1
ATOM 871 O O . GLU A 1 110 ? 4.807 5.163 -28.113 1.00 91.19 110 GLU A O 1
ATOM 876 N N . VAL A 1 111 ? 6.810 5.190 -27.096 1.00 94.38 111 VAL A N 1
ATOM 877 C CA . VAL A 1 111 ? 7.345 3.969 -27.717 1.00 94.38 111 VAL A CA 1
ATOM 878 C C . VAL A 1 111 ? 6.655 2.711 -27.173 1.00 94.38 111 VAL A C 1
ATOM 880 O O . VAL A 1 111 ? 6.767 2.400 -25.986 1.00 94.38 111 VAL A O 1
ATOM 883 N N . THR A 1 112 ? 6.024 1.925 -28.053 1.00 92.88 112 THR A N 1
ATOM 884 C CA . THR A 1 112 ? 5.304 0.676 -27.720 1.00 92.88 112 THR A CA 1
ATOM 885 C C . THR A 1 112 ? 6.117 -0.303 -26.872 1.00 92.88 112 THR A C 1
ATOM 887 O O . THR A 1 112 ? 5.592 -0.881 -25.923 1.00 92.88 112 THR A O 1
ATOM 890 N N . GLU A 1 113 ? 7.410 -0.477 -27.158 1.00 91.06 113 GLU A N 1
ATOM 891 C CA . GLU A 1 113 ? 8.279 -1.371 -26.380 1.00 91.06 113 GLU A CA 1
ATOM 892 C C . GLU A 1 113 ? 8.443 -0.902 -24.924 1.00 91.06 113 GLU A C 1
ATOM 894 O O . GLU A 1 113 ? 8.382 -1.713 -24.001 1.00 91.06 113 GLU A O 1
ATOM 899 N N . ALA A 1 114 ? 8.554 0.410 -24.690 1.00 90.62 114 ALA A N 1
ATOM 900 C CA . ALA A 1 114 ? 8.621 0.975 -23.344 1.00 90.62 114 ALA A CA 1
ATOM 901 C C . ALA A 1 114 ? 7.290 0.816 -22.586 1.00 90.62 114 ALA A C 1
ATOM 903 O O . ALA A 1 114 ? 7.303 0.520 -21.389 1.00 90.62 114 ALA A O 1
ATOM 904 N N . LYS A 1 115 ? 6.146 0.929 -23.281 1.00 94.50 115 LYS A N 1
ATOM 905 C CA . LYS A 1 115 ? 4.818 0.610 -22.721 1.00 94.50 115 LYS A CA 1
ATOM 906 C C . LYS A 1 115 ? 4.731 -0.866 -22.315 1.00 94.50 115 LYS A C 1
ATOM 908 O O . LYS A 1 115 ? 4.363 -1.172 -21.183 1.00 94.50 115 LYS A O 1
ATOM 913 N N . ARG A 1 116 ? 5.130 -1.787 -23.205 1.00 94.44 116 ARG A N 1
ATOM 914 C CA . ARG A 1 116 ? 5.159 -3.236 -22.927 1.00 94.44 116 ARG A CA 1
ATOM 915 C C . ARG A 1 116 ? 6.090 -3.566 -21.757 1.00 94.44 116 ARG A C 1
ATOM 917 O O . ARG A 1 116 ? 5.700 -4.351 -20.899 1.00 94.44 116 ARG A O 1
ATOM 924 N N . LYS A 1 117 ? 7.263 -2.924 -21.661 1.00 92.88 117 LYS A N 1
ATOM 925 C CA . LYS A 1 117 ? 8.188 -3.072 -20.523 1.00 92.88 117 LYS A CA 1
ATOM 926 C C . LYS A 1 117 ? 7.551 -2.633 -19.206 1.00 92.88 117 LYS A C 1
ATOM 928 O O . LYS A 1 117 ? 7.596 -3.386 -18.239 1.00 92.88 117 LYS A O 1
ATOM 933 N N . MET A 1 118 ? 6.916 -1.460 -19.175 1.00 92.50 118 MET A N 1
ATOM 934 C CA . MET A 1 118 ? 6.200 -0.954 -17.997 1.00 92.50 118 MET A CA 1
ATOM 935 C C . MET A 1 118 ? 5.084 -1.912 -17.548 1.00 92.50 118 MET A C 1
ATOM 937 O O . MET A 1 118 ? 4.977 -2.222 -16.360 1.00 92.50 118 MET A O 1
ATOM 941 N N . LEU A 1 119 ? 4.288 -2.422 -18.494 1.00 95.31 119 LEU A N 1
ATOM 942 C CA . LEU A 1 119 ? 3.238 -3.402 -18.214 1.00 95.31 119 LEU A CA 1
ATOM 943 C C . LEU A 1 119 ? 3.828 -4.724 -17.693 1.00 95.31 119 LEU A C 1
ATOM 945 O O . LEU A 1 119 ? 3.388 -5.222 -16.663 1.00 95.31 119 LEU A O 1
ATOM 949 N N . ALA A 1 120 ? 4.863 -5.265 -18.337 1.00 94.38 120 ALA A N 1
ATOM 950 C CA . ALA A 1 120 ? 5.532 -6.495 -17.915 1.00 94.38 120 ALA A CA 1
ATOM 951 C C . ALA A 1 120 ? 6.146 -6.385 -16.504 1.00 94.38 120 ALA A C 1
ATOM 953 O O . ALA A 1 120 ? 5.949 -7.281 -15.679 1.00 94.38 120 ALA A O 1
ATOM 954 N N . GLU A 1 121 ? 6.815 -5.268 -16.189 1.00 90.56 121 GLU A N 1
ATOM 955 C CA . GLU A 1 121 ? 7.343 -4.966 -14.850 1.00 90.56 121 GLU A CA 1
ATOM 956 C C . GLU A 1 121 ? 6.220 -4.929 -13.795 1.00 90.56 121 GLU A C 1
ATOM 958 O O . GLU A 1 121 ? 6.378 -5.479 -12.695 1.00 90.56 121 GLU A O 1
ATOM 963 N N . HIS A 1 122 ? 5.061 -4.345 -14.125 1.00 93.50 122 HIS A N 1
ATOM 964 C CA . HIS A 1 122 ? 3.880 -4.376 -13.259 1.00 93.50 122 HIS A CA 1
ATOM 965 C C . HIS A 1 122 ? 3.331 -5.798 -13.091 1.00 93.50 122 HIS A C 1
ATOM 967 O O . HIS A 1 122 ? 3.118 -6.230 -11.961 1.00 93.50 122 HIS A O 1
ATOM 973 N N . LEU A 1 123 ? 3.194 -6.568 -14.172 1.00 95.56 123 LEU A N 1
ATOM 974 C CA . LEU A 1 123 ? 2.692 -7.946 -14.139 1.00 95.56 123 LEU A CA 1
ATOM 975 C C . LEU A 1 123 ? 3.656 -8.947 -13.476 1.00 95.56 123 LEU A C 1
ATOM 977 O O . LEU A 1 123 ? 3.269 -10.085 -13.216 1.00 95.56 123 LEU A O 1
ATOM 981 N N . GLY A 1 124 ? 4.883 -8.525 -13.151 1.00 92.81 124 GLY A N 1
ATOM 982 C CA . GLY A 1 124 ? 5.910 -9.348 -12.506 1.00 92.81 124 GLY A CA 1
ATOM 983 C C . GLY A 1 124 ? 6.756 -10.167 -13.482 1.00 92.81 124 GLY A C 1
ATOM 984 O O . GLY A 1 124 ? 7.569 -10.978 -13.050 1.00 92.81 124 GLY A O 1
ATOM 985 N N . ILE A 1 125 ? 6.606 -9.954 -14.789 1.00 92.88 125 ILE A N 1
ATOM 986 C CA . ILE A 1 125 ? 7.363 -10.669 -15.816 1.00 92.88 125 ILE A CA 1
ATOM 987 C C . ILE A 1 125 ? 8.778 -10.089 -15.889 1.00 92.88 125 ILE A C 1
ATOM 989 O O . ILE A 1 125 ? 8.972 -8.888 -16.082 1.00 92.88 125 ILE A O 1
ATOM 993 N N . LEU A 1 126 ? 9.789 -10.952 -15.791 1.00 83.88 126 LEU A N 1
ATOM 994 C CA . LEU A 1 126 ? 11.179 -10.551 -15.997 1.00 83.88 126 LEU A CA 1
ATOM 995 C C . LEU A 1 126 ? 11.419 -10.191 -17.472 1.00 83.88 126 LEU A C 1
ATOM 997 O O . LEU A 1 126 ? 11.508 -11.071 -18.328 1.00 83.88 126 LEU A O 1
ATOM 1001 N N . TRP A 1 127 ? 11.589 -8.894 -17.749 1.00 78.81 127 TRP A N 1
ATOM 1002 C CA . TRP A 1 127 ? 11.971 -8.365 -19.070 1.00 78.81 127 TRP A CA 1
ATOM 1003 C C . TRP A 1 127 ? 13.397 -8.775 -19.498 1.00 78.81 127 TRP A C 1
ATOM 1005 O O . TRP A 1 127 ? 13.757 -8.655 -20.663 1.00 78.81 127 TRP A O 1
ATOM 1015 N N . ASN A 1 128 ? 14.217 -9.281 -18.567 1.00 67.38 128 ASN A N 1
ATOM 1016 C CA . ASN A 1 128 ? 15.605 -9.692 -18.796 1.00 67.38 128 ASN A CA 1
ATOM 1017 C C . ASN A 1 128 ? 15.854 -11.158 -18.402 1.00 67.38 128 ASN A C 1
ATOM 1019 O O . ASN A 1 128 ? 15.440 -11.615 -17.339 1.00 67.38 128 ASN A O 1
ATOM 1023 N N . ARG A 1 129 ? 16.623 -11.877 -19.231 1.00 43.34 129 ARG A N 1
ATOM 1024 C CA . ARG A 1 129 ? 16.896 -13.331 -19.141 1.00 43.34 129 ARG A CA 1
ATOM 1025 C C . ARG A 1 129 ? 17.722 -13.819 -17.925 1.00 43.34 129 ARG A C 1
ATOM 1027 O O . ARG A 1 129 ? 18.018 -15.008 -17.870 1.00 43.34 129 ARG A O 1
ATOM 1034 N N . ALA A 1 130 ? 18.157 -12.955 -17.000 1.00 36.91 130 ALA A N 1
ATOM 1035 C CA . ALA A 1 130 ? 19.466 -13.145 -16.350 1.00 36.91 130 ALA A CA 1
ATOM 1036 C C . ALA A 1 130 ? 19.554 -13.203 -14.801 1.00 36.91 130 ALA A C 1
ATOM 1038 O O . ALA A 1 130 ? 20.676 -13.282 -14.300 1.00 36.91 130 ALA A O 1
ATOM 1039 N N . SER A 1 131 ? 18.482 -13.124 -13.991 1.00 32.00 131 SER A N 1
ATOM 1040 C CA . SER A 1 131 ? 18.667 -12.988 -12.518 1.00 32.00 131 SER A CA 1
ATOM 1041 C C . SER A 1 131 ? 17.538 -13.512 -11.611 1.00 32.00 131 SER A C 1
ATOM 1043 O O . SER A 1 131 ? 16.499 -12.870 -11.499 1.00 32.00 131 SER A O 1
ATOM 1045 N N . ILE A 1 132 ? 17.791 -14.605 -10.866 1.00 31.17 132 ILE A N 1
ATOM 1046 C CA . ILE A 1 132 ? 16.988 -15.069 -9.706 1.00 31.17 132 ILE A CA 1
ATOM 1047 C C . ILE A 1 132 ? 17.910 -15.728 -8.650 1.00 31.17 132 ILE A C 1
ATOM 1049 O O . ILE A 1 132 ? 18.266 -16.891 -8.828 1.00 31.17 132 ILE A O 1
ATOM 1053 N N . VAL A 1 133 ? 18.274 -15.048 -7.542 1.00 27.92 133 VAL A N 1
ATOM 1054 C CA . VAL A 1 133 ? 18.951 -15.672 -6.368 1.00 27.92 133 VAL A CA 1
ATOM 1055 C C . VAL A 1 133 ? 18.673 -14.937 -5.016 1.00 27.92 133 VAL A C 1
ATOM 1057 O O . VAL A 1 133 ? 19.260 -13.891 -4.771 1.00 27.92 133 VAL A O 1
ATOM 1060 N N . ARG A 1 134 ? 17.905 -15.589 -4.109 1.00 28.94 134 ARG A N 1
ATOM 1061 C CA . ARG A 1 134 ? 17.890 -15.549 -2.599 1.00 28.94 134 ARG A CA 1
ATOM 1062 C C . ARG A 1 134 ? 17.309 -14.378 -1.742 1.00 28.94 134 ARG A C 1
ATOM 1064 O O . ARG A 1 134 ? 17.390 -13.208 -2.088 1.00 28.94 134 ARG A O 1
ATOM 1071 N N . GLY A 1 135 ? 16.814 -14.776 -0.546 1.00 29.52 135 GLY A N 1
ATOM 1072 C CA . GLY A 1 135 ? 16.441 -14.020 0.689 1.00 29.52 135 GLY A CA 1
ATOM 1073 C C . GLY A 1 135 ? 16.937 -14.787 1.956 1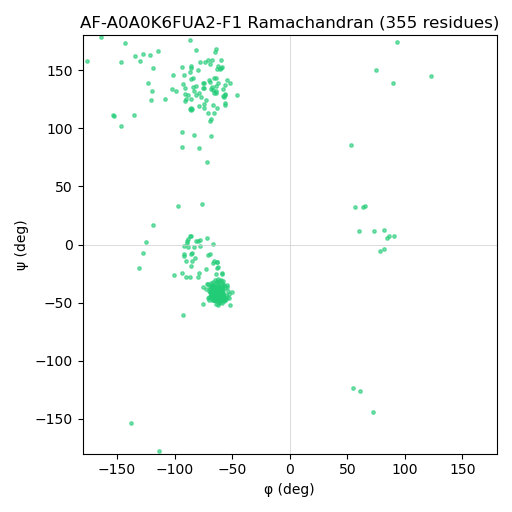.00 29.52 135 GLY A C 1
ATOM 1074 O O . GLY A 1 135 ? 17.857 -15.584 1.786 1.00 29.52 135 GLY A O 1
ATOM 1075 N N . VAL A 1 136 ? 16.411 -14.728 3.203 1.00 32.69 136 VAL A N 1
ATOM 1076 C CA . VAL A 1 136 ? 15.349 -13.951 3.921 1.00 32.69 136 VAL A CA 1
ATOM 1077 C C . VAL A 1 136 ? 15.354 -14.355 5.443 1.00 32.69 136 VAL A C 1
ATOM 1079 O O . VAL A 1 136 ? 15.799 -15.471 5.707 1.00 32.69 136 VAL A O 1
ATOM 1082 N N . ASN A 1 137 ? 14.826 -13.530 6.389 1.00 29.81 137 ASN A N 1
ATOM 1083 C CA . ASN A 1 137 ? 14.423 -13.772 7.834 1.00 29.81 137 ASN A CA 1
ATOM 1084 C C . ASN A 1 137 ? 15.141 -12.854 8.883 1.00 29.81 137 ASN A C 1
ATOM 1086 O O . ASN A 1 137 ? 16.282 -12.487 8.634 1.00 29.81 137 ASN A O 1
ATOM 1090 N N . ALA A 1 138 ? 14.612 -12.358 10.036 1.00 32.75 138 ALA A N 1
ATOM 1091 C CA . ALA A 1 138 ? 13.523 -12.689 11.016 1.00 32.75 138 ALA A CA 1
ATOM 1092 C C . ALA A 1 138 ? 13.945 -13.628 12.199 1.00 32.75 138 ALA A C 1
ATOM 1094 O O . ALA A 1 138 ? 14.661 -14.583 11.926 1.00 32.75 138 ALA A O 1
ATOM 1095 N N . SER A 1 139 ? 13.557 -13.492 13.497 1.00 31.53 139 SER A N 1
ATOM 1096 C CA . SER A 1 139 ? 12.748 -12.519 14.310 1.00 31.53 139 SER A CA 1
ATOM 1097 C C . SER A 1 139 ? 12.983 -12.690 15.862 1.00 31.53 139 SER A C 1
ATOM 1099 O O . SER A 1 139 ? 13.736 -13.584 16.243 1.00 31.53 139 SER A O 1
ATOM 1101 N N . CYS A 1 140 ? 12.361 -11.887 16.771 1.00 27.42 140 CYS A N 1
ATOM 1102 C CA . CYS A 1 140 ? 12.556 -11.926 18.262 1.00 27.42 140 CYS A CA 1
ATOM 1103 C C . CYS A 1 140 ? 11.258 -11.881 19.139 1.00 27.42 140 CYS A C 1
ATOM 1105 O O . CYS A 1 140 ? 10.204 -11.466 18.663 1.00 27.42 140 CYS A O 1
ATOM 1107 N N . ARG A 1 141 ? 11.338 -12.279 20.436 1.00 31.20 141 ARG A N 1
ATOM 1108 C CA . ARG A 1 141 ? 10.231 -12.427 21.441 1.00 31.20 141 ARG A CA 1
ATOM 1109 C C . ARG A 1 141 ? 10.694 -12.086 22.893 1.00 31.20 141 ARG A C 1
ATOM 1111 O O . ARG A 1 141 ? 11.884 -12.221 23.154 1.00 31.20 141 ARG A O 1
ATOM 1118 N N . TRP A 1 142 ? 9.798 -11.710 23.834 1.00 40.78 142 TRP A N 1
ATOM 1119 C CA . TRP A 1 142 ? 10.137 -11.230 25.214 1.00 40.78 142 TRP A CA 1
ATOM 1120 C C . TRP A 1 142 ? 9.154 -11.672 26.347 1.00 40.78 142 TRP A C 1
ATOM 1122 O O . TRP A 1 142 ? 8.143 -12.300 26.040 1.00 40.78 142 TRP A O 1
ATOM 1132 N N . SER A 1 143 ? 9.463 -11.388 27.637 1.00 38.88 143 SER A N 1
ATOM 1133 C CA . SER A 1 143 ? 8.864 -12.011 28.860 1.00 38.88 143 SER A CA 1
ATOM 1134 C C . SER A 1 143 ? 8.008 -11.098 29.791 1.00 38.88 143 SER A C 1
ATOM 1136 O O . SER A 1 143 ? 7.761 -9.938 29.466 1.00 38.88 143 SER A O 1
ATOM 1138 N N . THR A 1 144 ? 7.510 -11.652 30.915 1.00 42.25 144 THR A N 1
ATOM 1139 C CA . THR A 1 144 ? 6.339 -11.199 31.709 1.00 42.25 144 THR A CA 1
ATOM 1140 C C . THR A 1 144 ? 6.570 -10.251 32.895 1.00 42.25 144 THR A C 1
ATOM 1142 O O . THR A 1 144 ? 5.643 -9.530 33.248 1.00 42.25 144 THR A O 1
ATOM 1145 N N . ASP A 1 145 ? 7.750 -10.216 33.518 1.00 52.34 145 ASP A N 1
ATOM 1146 C CA . ASP A 1 145 ? 7.888 -9.690 34.898 1.00 52.34 145 ASP A CA 1
ATOM 1147 C C . ASP A 1 145 ? 8.351 -8.220 34.974 1.00 52.34 145 ASP A C 1
ATOM 1149 O O . ASP A 1 145 ? 9.098 -7.831 35.873 1.00 52.34 145 ASP A O 1
ATOM 1153 N N . ARG A 1 146 ? 7.958 -7.392 33.999 1.00 63.72 146 ARG A N 1
ATOM 1154 C CA . ARG A 1 146 ? 8.383 -5.985 33.906 1.00 63.72 146 ARG A CA 1
ATOM 1155 C C . ARG A 1 146 ? 7.203 -5.028 33.953 1.00 63.72 146 ARG A C 1
ATOM 1157 O O . ARG A 1 146 ? 6.339 -5.079 33.075 1.00 63.72 146 ARG A O 1
ATOM 1164 N N . ILE A 1 147 ? 7.238 -4.095 34.903 1.00 65.88 147 ILE A N 1
ATOM 1165 C CA . ILE A 1 147 ? 6.427 -2.877 34.824 1.00 65.88 147 ILE A CA 1
ATOM 1166 C C . ILE A 1 147 ? 6.947 -2.082 33.624 1.00 65.88 147 ILE A C 1
ATOM 1168 O O . ILE A 1 147 ? 8.156 -1.908 33.446 1.00 65.88 147 ILE A O 1
ATOM 1172 N N . ARG A 1 148 ? 6.035 -1.646 32.756 1.00 68.75 148 ARG A N 1
ATOM 1173 C CA . ARG A 1 148 ? 6.381 -0.795 31.617 1.00 68.75 148 ARG A CA 1
ATOM 1174 C C . ARG A 1 148 ? 6.268 0.666 32.044 1.00 68.75 148 ARG A C 1
ATOM 1176 O O . ARG A 1 148 ? 5.240 1.012 32.622 1.00 68.75 148 ARG A O 1
ATOM 1183 N N . PRO A 1 149 ? 7.246 1.523 31.711 1.00 69.75 149 PRO A N 1
ATOM 1184 C CA . PRO A 1 149 ? 7.028 2.959 31.740 1.00 69.75 149 PRO A CA 1
ATOM 1185 C C . PRO A 1 149 ? 5.833 3.286 30.842 1.00 69.75 149 PRO A C 1
ATOM 1187 O O . PRO A 1 149 ? 5.834 2.948 29.654 1.00 69.75 149 PRO A O 1
ATOM 1190 N N . ILE A 1 150 ? 4.807 3.906 31.417 1.00 69.38 150 ILE A N 1
ATOM 1191 C CA . ILE A 1 150 ? 3.770 4.585 30.642 1.00 69.38 150 ILE A CA 1
ATOM 1192 C C . ILE A 1 150 ? 4.379 5.926 30.233 1.00 69.38 150 ILE A C 1
ATOM 1194 O O . ILE A 1 150 ? 4.975 6.601 31.076 1.00 69.38 150 ILE A O 1
ATOM 1198 N N . LEU A 1 151 ? 4.293 6.273 28.945 1.00 68.25 151 LEU A N 1
ATOM 1199 C CA . LEU A 1 151 ? 4.763 7.572 28.463 1.00 68.25 151 LEU A CA 1
ATOM 1200 C C . LEU A 1 151 ? 3.955 8.684 29.135 1.00 68.25 151 LEU A C 1
ATOM 1202 O O . LEU A 1 151 ? 2.737 8.559 29.280 1.00 68.25 151 LEU A O 1
ATOM 1206 N N . LEU A 1 152 ? 4.637 9.761 29.516 1.00 71.38 152 LEU A N 1
ATOM 1207 C CA . LEU A 1 152 ? 3.995 10.967 30.024 1.00 71.38 152 LEU A CA 1
ATOM 1208 C C . LEU A 1 152 ? 3.123 11.610 28.930 1.00 71.38 152 LEU A C 1
ATOM 1210 O O . LEU A 1 152 ? 3.186 11.248 27.751 1.00 71.38 152 LEU A O 1
ATOM 1214 N N . THR A 1 153 ? 2.284 12.572 29.312 1.00 61.88 153 THR A N 1
ATOM 1215 C CA . THR A 1 153 ? 1.334 13.235 28.397 1.00 61.88 153 THR A CA 1
ATOM 1216 C C . THR A 1 153 ? 2.009 14.000 27.251 1.00 61.88 153 THR A C 1
ATOM 1218 O O . THR A 1 153 ? 1.374 14.238 26.225 1.00 61.88 153 THR A O 1
ATOM 1221 N N . ASP A 1 154 ? 3.295 14.332 27.390 1.00 66.19 154 ASP A N 1
ATOM 1222 C CA . ASP A 1 154 ? 4.154 14.937 26.365 1.00 66.19 154 ASP A CA 1
ATOM 1223 C C . ASP A 1 154 ? 4.933 13.912 25.507 1.00 66.19 154 ASP A C 1
ATOM 1225 O O . ASP A 1 154 ? 5.659 14.289 24.586 1.00 66.19 154 ASP A O 1
ATOM 1229 N N . GLY A 1 155 ? 4.774 12.611 25.778 1.00 61.22 155 GLY A N 1
ATOM 1230 C CA . GLY A 1 155 ? 5.463 11.520 25.089 1.00 61.22 155 GLY A CA 1
ATOM 1231 C C . GLY A 1 155 ? 6.859 11.188 25.627 1.00 61.22 155 GLY A C 1
ATOM 1232 O O . GLY A 1 155 ? 7.539 10.345 25.035 1.00 61.22 155 GLY A O 1
ATOM 1233 N N . THR A 1 156 ? 7.303 11.807 26.725 1.00 69.19 156 THR A N 1
ATOM 1234 C CA . THR A 1 156 ? 8.583 11.482 27.372 1.00 69.19 156 THR A CA 1
ATOM 1235 C C . THR A 1 156 ? 8.484 10.249 28.283 1.00 69.19 156 THR A C 1
ATOM 1237 O O . THR A 1 156 ? 7.400 9.731 28.571 1.00 69.19 156 THR A O 1
ATOM 1240 N N . LEU A 1 157 ? 9.640 9.720 28.697 1.00 70.12 157 LEU A N 1
ATOM 1241 C CA . LEU A 1 157 ? 9.720 8.677 29.723 1.00 70.12 157 LEU A CA 1
ATOM 1242 C C . LEU A 1 157 ? 9.702 9.326 31.122 1.00 70.12 157 LEU A C 1
ATOM 1244 O O . LEU A 1 157 ? 10.329 10.373 31.279 1.00 70.12 157 LEU A O 1
ATOM 1248 N N . PRO A 1 158 ? 9.055 8.698 32.124 1.00 75.25 158 PRO A N 1
ATOM 1249 C CA . PRO A 1 158 ? 9.081 9.164 33.513 1.00 75.25 158 PRO A CA 1
ATOM 1250 C C . PRO A 1 158 ? 10.511 9.229 34.062 1.00 75.25 158 PRO A C 1
ATOM 1252 O O . PRO A 1 158 ? 11.393 8.482 33.616 1.00 75.25 158 PRO A O 1
ATOM 1255 N N . ILE A 1 159 ? 10.739 10.109 35.038 1.00 70.06 159 ILE A N 1
ATOM 1256 C CA . ILE A 1 159 ? 12.078 10.347 35.589 1.00 70.06 159 ILE A CA 1
ATOM 1257 C C . ILE A 1 159 ? 12.564 9.122 36.390 1.00 70.06 159 ILE A C 1
ATOM 1259 O O . ILE A 1 159 ? 11.812 8.472 37.114 1.00 70.06 159 ILE A O 1
ATOM 1263 N N . GLU A 1 160 ? 13.849 8.781 36.250 1.00 71.44 160 GLU A N 1
ATOM 1264 C CA . GLU A 1 160 ? 14.475 7.696 37.019 1.00 71.44 160 GLU A CA 1
ATOM 1265 C C . GLU A 1 160 ? 14.733 8.130 38.480 1.00 71.44 160 GLU A C 1
ATOM 1267 O O . GLU A 1 160 ? 15.225 9.240 38.699 1.00 71.44 160 GLU A O 1
ATOM 1272 N N . PRO A 1 161 ? 14.501 7.263 39.488 1.00 70.06 161 PRO A N 1
ATOM 1273 C CA . PRO A 1 161 ? 14.248 5.827 39.365 1.00 70.06 161 PRO A CA 1
ATOM 1274 C C . PRO A 1 161 ? 12.772 5.475 39.109 1.00 70.06 161 PRO A C 1
ATOM 1276 O O . PRO A 1 161 ? 11.929 5.633 39.990 1.00 70.06 161 PRO A O 1
ATOM 1279 N N . PHE A 1 162 ? 12.477 4.895 37.942 1.00 81.44 162 PHE A N 1
ATOM 1280 C CA . PHE A 1 162 ? 11.157 4.330 37.653 1.00 81.44 162 PHE A CA 1
ATOM 1281 C C . PHE A 1 162 ? 11.131 2.848 38.064 1.00 81.44 162 PHE A C 1
ATOM 1283 O O . PHE A 1 162 ? 12.010 2.097 37.631 1.00 81.44 162 PHE A O 1
ATOM 1290 N N . PRO A 1 163 ? 10.138 2.377 38.845 1.00 82.31 163 PRO A N 1
ATOM 1291 C CA . PRO A 1 163 ? 10.088 0.992 39.305 1.00 82.31 163 PRO A CA 1
ATOM 1292 C C . PRO A 1 163 ? 9.882 0.022 38.137 1.00 82.31 163 PRO A C 1
ATOM 1294 O O . PRO A 1 163 ? 8.824 -0.029 37.512 1.00 82.31 163 PRO A O 1
ATOM 1297 N N . ARG A 1 164 ? 10.895 -0.797 37.851 1.00 82.31 164 ARG A N 1
ATOM 1298 C CA . ARG A 1 164 ? 10.908 -1.764 36.739 1.00 82.31 164 ARG A CA 1
ATOM 1299 C C . ARG A 1 164 ? 10.261 -3.094 37.117 1.00 82.31 164 ARG A C 1
ATOM 1301 O O . ARG A 1 164 ? 9.871 -3.867 36.238 1.00 82.31 164 ARG A O 1
ATOM 1308 N N . THR A 1 165 ? 10.124 -3.354 38.415 1.00 83.75 165 THR A N 1
ATOM 1309 C CA . THR A 1 165 ? 9.488 -4.540 38.997 1.00 83.75 165 THR A CA 1
ATOM 1310 C C . THR A 1 165 ? 8.468 -4.146 40.067 1.00 83.75 165 THR A C 1
ATOM 1312 O O . THR A 1 165 ? 8.551 -3.073 40.662 1.00 83.75 165 THR A O 1
ATOM 1315 N N . LEU A 1 166 ? 7.515 -5.039 40.360 1.00 75.44 166 LEU A N 1
ATOM 1316 C CA . LEU A 1 166 ? 6.538 -4.838 41.443 1.00 75.44 166 LEU A CA 1
ATOM 1317 C C . LEU A 1 166 ? 7.212 -4.635 42.810 1.00 75.44 166 LEU A C 1
ATOM 1319 O O . LEU A 1 166 ? 6.751 -3.821 43.602 1.00 75.44 166 LEU A O 1
ATOM 1323 N N . GLY A 1 167 ? 8.344 -5.306 43.053 1.00 80.31 167 GLY A N 1
ATOM 1324 C CA . GLY A 1 167 ? 9.130 -5.111 44.271 1.00 80.31 167 GLY A CA 1
ATOM 1325 C C . GLY A 1 167 ? 9.764 -3.721 44.372 1.00 80.31 167 GLY A C 1
ATOM 1326 O O . GLY A 1 167 ? 9.882 -3.194 45.471 1.00 80.31 167 GLY A O 1
ATOM 1327 N N . GLU A 1 168 ? 10.142 -3.090 43.258 1.00 86.44 168 GLU A N 1
ATOM 1328 C CA . GLU A 1 168 ? 10.609 -1.696 43.273 1.00 86.44 168 GLU A CA 1
ATOM 1329 C C . GLU A 1 168 ? 9.460 -0.725 43.577 1.00 86.44 168 GLU A C 1
ATOM 1331 O O . GLU A 1 168 ? 9.643 0.186 44.379 1.00 86.44 168 GLU A O 1
ATOM 1336 N N . PHE A 1 169 ? 8.264 -0.955 43.017 1.00 86.06 169 PHE A N 1
ATOM 1337 C CA . PHE A 1 169 ? 7.081 -0.126 43.288 1.00 86.06 169 PHE A CA 1
ATOM 1338 C C . PHE A 1 169 ? 6.641 -0.195 44.760 1.00 86.06 169 PHE A C 1
ATOM 1340 O O . PHE A 1 169 ? 6.369 0.834 45.382 1.00 86.06 169 PHE A O 1
ATOM 1347 N N . ASP A 1 170 ? 6.624 -1.395 45.350 1.00 82.88 170 ASP A N 1
ATOM 1348 C CA . ASP A 1 170 ? 6.285 -1.582 46.766 1.00 82.88 170 ASP A CA 1
ATOM 1349 C C . ASP A 1 170 ? 7.242 -0.806 47.699 1.00 82.88 170 ASP A C 1
ATOM 1351 O O . ASP A 1 170 ? 6.809 -0.308 48.738 1.00 82.88 170 ASP A O 1
ATOM 1355 N N . ASN A 1 171 ? 8.508 -0.620 47.305 1.00 86.75 171 ASN A N 1
ATOM 1356 C CA . ASN A 1 171 ? 9.536 0.060 48.102 1.00 86.75 171 ASN A CA 1
ATOM 1357 C C . ASN A 1 171 ? 9.613 1.592 47.920 1.00 86.75 171 ASN A C 1
ATOM 1359 O O . ASN A 1 171 ? 10.424 2.225 48.597 1.00 86.75 171 ASN A O 1
ATOM 1363 N N . LEU A 1 172 ? 8.797 2.204 47.053 1.00 86.38 172 LEU A N 1
ATOM 1364 C CA . LEU A 1 172 ? 8.752 3.669 46.925 1.00 86.38 172 LEU A CA 1
ATOM 1365 C C . LEU A 1 172 ? 8.264 4.330 48.225 1.00 86.38 172 LEU A C 1
ATOM 1367 O O . LEU A 1 172 ? 7.364 3.808 48.887 1.00 86.38 172 LEU A O 1
ATOM 1371 N N . ASN A 1 173 ? 8.818 5.491 48.576 1.00 90.25 173 ASN A N 1
ATOM 1372 C CA . ASN A 1 173 ? 8.324 6.330 49.671 1.00 90.25 173 ASN A CA 1
ATOM 1373 C C . ASN A 1 173 ? 7.208 7.295 49.194 1.00 90.25 173 ASN A C 1
ATOM 1375 O O . ASN A 1 173 ? 6.862 7.332 48.013 1.00 90.25 173 ASN A O 1
ATOM 1379 N N . GLU A 1 174 ? 6.610 8.061 50.112 1.00 85.62 174 GLU A N 1
ATOM 1380 C CA . GLU A 1 174 ? 5.516 8.988 49.771 1.00 85.62 174 GLU A CA 1
ATOM 1381 C C . GLU A 1 174 ? 5.968 10.154 48.880 1.00 85.62 174 GLU A C 1
ATOM 1383 O O . GLU A 1 174 ? 5.239 10.515 47.964 1.00 85.62 174 GLU A O 1
ATOM 1388 N N . GLU A 1 175 ? 7.182 10.684 49.064 1.00 88.75 175 GLU A N 1
ATOM 1389 C CA . GLU A 1 175 ? 7.742 11.743 48.207 1.00 88.75 175 GLU A CA 1
ATOM 1390 C C . GLU A 1 175 ? 7.907 11.268 46.752 1.00 88.75 175 GLU A C 1
ATOM 1392 O O . GLU A 1 175 ? 7.567 11.987 45.814 1.00 88.75 175 GLU A O 1
ATOM 1397 N N . GLN A 1 176 ? 8.373 10.032 46.554 1.00 89.25 176 GLN A N 1
ATOM 1398 C CA . GLN A 1 176 ? 8.515 9.401 45.240 1.00 89.25 176 GLN A CA 1
ATOM 1399 C C . GLN A 1 176 ? 7.154 9.126 44.594 1.00 89.25 176 GLN A C 1
ATOM 1401 O O . GLN A 1 176 ? 6.973 9.391 43.407 1.00 89.25 176 GLN A O 1
ATOM 1406 N N . LEU A 1 177 ? 6.176 8.639 45.365 1.00 86.88 177 LEU A N 1
ATOM 1407 C CA . LEU A 1 177 ? 4.809 8.453 44.872 1.00 86.88 177 LEU A CA 1
ATOM 1408 C C . LEU A 1 177 ? 4.136 9.790 44.531 1.00 86.88 177 LEU A C 1
ATOM 1410 O O . LEU A 1 177 ? 3.408 9.855 43.545 1.00 86.88 177 LEU A O 1
ATOM 1414 N N . ALA A 1 178 ? 4.408 10.857 45.289 1.00 86.50 178 ALA A N 1
ATOM 1415 C CA . ALA A 1 178 ? 3.903 12.199 45.011 1.00 86.50 178 ALA A CA 1
ATOM 1416 C C . ALA A 1 178 ? 4.520 12.777 43.732 1.00 86.50 178 ALA A C 1
ATOM 1418 O O . ALA A 1 178 ? 3.789 13.278 42.880 1.00 86.50 178 ALA A O 1
ATOM 1419 N N . ALA A 1 179 ? 5.839 12.643 43.557 1.00 85.25 179 ALA A N 1
ATOM 1420 C CA . ALA A 1 179 ? 6.529 13.033 42.329 1.00 85.25 179 ALA A CA 1
ATOM 1421 C C . ALA A 1 179 ? 5.967 12.289 41.105 1.00 85.25 179 ALA A C 1
ATOM 1423 O O . ALA A 1 179 ? 5.598 12.926 40.121 1.00 85.25 179 ALA A O 1
ATOM 1424 N N . MET A 1 180 ? 5.792 10.964 41.194 1.00 84.06 180 MET A N 1
ATOM 1425 C CA . MET A 1 180 ? 5.166 10.176 40.125 1.00 84.06 180 MET A CA 1
ATOM 1426 C C . MET A 1 180 ? 3.721 10.616 39.849 1.00 84.06 180 MET A C 1
ATOM 1428 O O . MET A 1 180 ? 3.351 10.807 38.694 1.00 84.06 180 MET A O 1
ATOM 1432 N N . ALA A 1 181 ? 2.893 10.802 40.881 1.00 84.88 181 ALA A N 1
ATOM 1433 C CA . ALA A 1 181 ? 1.509 11.244 40.707 1.00 84.88 181 ALA A CA 1
ATOM 1434 C C . ALA A 1 181 ? 1.415 12.639 40.067 1.00 84.88 181 ALA A C 1
ATOM 1436 O O . ALA A 1 181 ? 0.500 12.893 39.284 1.00 84.88 181 ALA A O 1
ATOM 1437 N N . TRP A 1 182 ? 2.370 13.523 40.369 1.00 84.12 182 TRP A N 1
ATOM 1438 C CA . TRP A 1 182 ? 2.485 14.843 39.759 1.00 84.12 182 TRP A CA 1
ATOM 1439 C C . TRP A 1 182 ? 2.911 14.766 38.286 1.00 84.12 182 TRP A C 1
ATOM 1441 O O . TRP A 1 182 ? 2.253 15.368 37.440 1.00 84.12 182 TRP A O 1
ATOM 1451 N N . GLU A 1 183 ? 3.948 13.984 37.955 1.00 82.06 183 GLU A N 1
ATOM 1452 C CA . GLU A 1 183 ? 4.395 13.756 36.566 1.00 82.06 183 GLU A CA 1
ATOM 1453 C C . GLU A 1 183 ? 3.286 13.154 35.690 1.00 82.06 183 GLU A C 1
ATOM 1455 O O . GLU A 1 183 ? 3.082 13.585 34.556 1.00 82.06 183 GLU A O 1
ATOM 1460 N N . TYR A 1 184 ? 2.517 12.205 36.229 1.00 77.88 184 TYR A N 1
ATOM 1461 C CA . TYR A 1 184 ? 1.377 11.600 35.537 1.00 77.88 184 TYR A CA 1
ATOM 1462 C C . TYR A 1 184 ? 0.104 12.467 35.530 1.00 77.88 184 TYR A C 1
ATOM 1464 O O . TYR A 1 184 ? -0.896 12.065 34.935 1.00 77.88 184 TYR A O 1
ATOM 1472 N N . GLY A 1 185 ? 0.119 13.651 36.156 1.00 83.19 185 GLY A N 1
ATOM 1473 C CA . GLY A 1 185 ? -1.022 14.571 36.185 1.00 83.19 185 GLY A CA 1
ATOM 1474 C C . GLY A 1 185 ? -2.243 14.026 36.935 1.00 83.19 185 GLY A C 1
ATOM 1475 O O . GLY A 1 185 ? -3.373 14.310 36.546 1.00 83.19 185 GLY A O 1
ATOM 1476 N N . LEU A 1 186 ? -2.031 13.219 37.980 1.00 79.81 186 LEU A N 1
ATOM 1477 C CA . LEU A 1 186 ? -3.096 12.521 38.718 1.00 79.81 186 LEU A CA 1
ATOM 1478 C C . LEU A 1 186 ? -3.745 13.366 39.828 1.00 79.81 186 LEU A C 1
ATOM 1480 O O . LEU A 1 186 ? -4.724 12.928 40.428 1.00 79.81 186 LEU A O 1
ATOM 1484 N N . GLY A 1 187 ? -3.204 14.552 40.121 1.00 77.19 187 GLY A N 1
ATOM 1485 C CA . GLY A 1 187 ? -3.769 15.490 41.093 1.00 77.19 187 GLY A CA 1
ATOM 1486 C C . GLY A 1 187 ? -4.791 16.435 40.463 1.00 77.19 187 GLY A C 1
ATOM 1487 O O . GLY A 1 187 ? -4.486 17.111 39.480 1.00 77.19 187 GLY A O 1
ATOM 1488 N N . ASP A 1 188 ? -5.980 16.534 41.058 1.00 63.78 188 ASP A N 1
ATOM 1489 C CA . ASP A 1 188 ? -6.986 17.522 40.659 1.00 63.78 188 ASP A CA 1
ATOM 1490 C C . ASP A 1 188 ? -6.669 18.884 41.303 1.00 63.78 188 ASP A C 1
ATOM 1492 O O . ASP A 1 188 ? -6.411 18.984 42.505 1.00 63.78 188 ASP A O 1
ATOM 1496 N N . GLY A 1 189 ? -6.617 19.945 40.496 1.00 64.81 189 GLY A N 1
ATOM 1497 C CA . GLY A 1 189 ? -6.382 21.317 40.968 1.00 64.81 189 GLY A CA 1
ATOM 1498 C C . GLY A 1 189 ? -5.055 21.585 41.704 1.00 64.81 189 GLY A C 1
ATOM 1499 O O . GLY A 1 189 ? -4.911 22.654 42.295 1.00 64.81 189 GLY A O 1
ATOM 1500 N N . GLY A 1 190 ? -4.088 20.661 41.677 1.00 66.00 190 GLY A N 1
ATOM 1501 C CA . GLY A 1 190 ? -2.792 20.797 42.359 1.00 66.00 190 GLY A CA 1
ATOM 1502 C C . GLY A 1 190 ? -2.743 20.260 43.796 1.00 66.00 190 GLY A C 1
ATOM 1503 O O . GLY A 1 190 ? -1.720 20.428 44.457 1.00 66.00 190 GLY A O 1
ATOM 1504 N N . ALA A 1 191 ? -3.799 19.595 44.273 1.00 71.88 191 ALA A N 1
ATOM 1505 C CA . ALA A 1 191 ? -3.762 18.805 45.502 1.00 71.88 191 ALA A CA 1
ATOM 1506 C C . ALA A 1 191 ? -3.587 17.314 45.166 1.00 71.88 191 ALA A C 1
ATOM 1508 O O . ALA A 1 191 ? -4.293 16.772 44.314 1.00 71.88 191 ALA A O 1
ATOM 1509 N N . LEU A 1 192 ? -2.653 16.646 45.845 1.00 78.31 192 LEU A N 1
ATOM 1510 C CA . LEU A 1 192 ? -2.514 15.189 45.812 1.00 78.31 192 LEU A CA 1
ATOM 1511 C C . LEU A 1 192 ? -3.128 14.586 47.087 1.00 78.31 192 LEU A C 1
ATOM 1513 O O . LEU A 1 192 ? -3.023 15.212 48.144 1.00 78.31 192 LEU A O 1
ATOM 1517 N N . PRO A 1 193 ? -3.739 13.387 47.026 1.00 77.12 193 PRO A N 1
ATOM 1518 C CA . PRO A 1 193 ? -4.117 12.651 48.229 1.00 77.12 193 PRO A CA 1
ATOM 1519 C C . PRO A 1 193 ? -2.882 12.320 49.074 1.00 77.12 193 PRO A C 1
ATOM 1521 O O . PRO A 1 193 ? -1.798 12.112 48.528 1.00 77.12 193 PRO A O 1
ATOM 1524 N N . GLU A 1 194 ? -3.041 12.207 50.391 1.00 74.50 194 GLU A N 1
ATOM 1525 C CA . GLU A 1 194 ? -1.956 11.805 51.295 1.00 74.50 194 GLU A CA 1
ATOM 1526 C C . GLU A 1 194 ? -1.967 10.283 51.562 1.00 74.50 194 GLU A C 1
ATOM 1528 O O . GLU A 1 194 ? -3.001 9.609 51.507 1.00 74.50 194 GLU A O 1
ATOM 1533 N N . GLY A 1 195 ? -0.794 9.716 51.859 1.00 72.75 195 GLY A N 1
ATOM 1534 C CA . GLY A 1 195 ? -0.648 8.347 52.360 1.00 72.75 195 GLY A CA 1
ATOM 1535 C C . GLY A 1 195 ? -1.158 7.229 51.438 1.00 72.75 195 GLY A C 1
ATOM 1536 O O . GLY A 1 195 ? -0.728 7.071 50.291 1.00 72.75 195 GLY A O 1
ATOM 1537 N N . MET A 1 196 ? -2.044 6.374 51.966 1.00 62.97 196 MET A N 1
ATOM 1538 C CA . MET A 1 196 ? -2.487 5.148 51.282 1.00 62.97 196 MET A CA 1
ATOM 1539 C C . MET A 1 196 ? -3.274 5.434 49.991 1.00 62.97 196 MET A C 1
ATOM 1541 O O . MET A 1 196 ? -3.190 4.645 49.045 1.00 62.97 196 MET A O 1
ATOM 1545 N N . GLU A 1 197 ? -3.991 6.559 49.916 1.00 76.38 197 GLU A N 1
ATOM 1546 C CA . GLU A 1 197 ? -4.723 6.946 48.706 1.00 76.38 197 GLU A CA 1
ATOM 1547 C C . GLU A 1 197 ? -3.778 7.286 47.550 1.00 76.38 197 GLU A C 1
ATOM 1549 O O . GLU A 1 197 ? -4.041 6.892 46.416 1.00 76.38 197 GLU A O 1
ATOM 1554 N N . LEU A 1 198 ? -2.630 7.908 47.834 1.00 82.88 198 LEU A N 1
ATOM 1555 C CA . LEU A 1 198 ? -1.617 8.240 46.832 1.00 82.88 198 LEU A CA 1
ATOM 1556 C C . LEU A 1 198 ? -1.008 6.987 46.192 1.00 82.88 198 LEU A C 1
ATOM 1558 O O . LEU A 1 198 ? -0.937 6.874 44.967 1.00 82.88 198 LEU A O 1
ATOM 1562 N N . ARG A 1 199 ? -0.625 5.996 47.012 1.00 84.50 199 ARG A N 1
ATOM 1563 C CA . ARG A 1 199 ? -0.104 4.715 46.504 1.00 84.50 199 ARG A CA 1
ATOM 1564 C C . ARG A 1 199 ? -1.151 3.968 45.683 1.00 84.50 199 ARG A C 1
ATOM 1566 O O . ARG A 1 199 ? -0.806 3.365 44.668 1.00 84.50 199 ARG A O 1
ATOM 1573 N N . LYS A 1 200 ? -2.417 4.006 46.110 1.00 82.38 200 LYS A N 1
ATOM 1574 C CA . LYS A 1 200 ? -3.531 3.408 45.368 1.00 82.38 200 LYS A CA 1
ATOM 1575 C C . LYS A 1 200 ? -3.733 4.108 44.021 1.00 82.38 200 LYS A C 1
ATOM 1577 O O . LYS A 1 200 ? -3.806 3.415 43.016 1.00 82.38 200 LYS A O 1
ATOM 1582 N N . LEU A 1 201 ? -3.750 5.440 43.991 1.00 83.19 201 LEU A N 1
ATOM 1583 C CA . LEU A 1 201 ? -3.915 6.252 42.783 1.00 83.19 201 LEU A CA 1
ATOM 1584 C C . LEU A 1 201 ? -2.820 5.963 41.742 1.00 83.19 201 LEU A C 1
ATOM 1586 O O . LEU A 1 201 ? -3.128 5.649 40.592 1.00 83.19 201 LEU A O 1
ATOM 1590 N N . VAL A 1 202 ? -1.546 5.986 42.152 1.00 81.06 202 VAL A N 1
ATOM 1591 C CA . VAL A 1 202 ? -0.418 5.654 41.261 1.00 81.06 202 VAL A CA 1
ATOM 1592 C C . VAL A 1 202 ? -0.452 4.174 40.857 1.00 81.06 202 VAL A C 1
ATOM 1594 O O . VAL A 1 202 ? -0.217 3.847 39.696 1.00 81.06 202 VAL A O 1
ATOM 1597 N N . GLY A 1 203 ? -0.787 3.267 41.779 1.00 79.94 203 GLY A N 1
ATOM 1598 C CA . GLY A 1 203 ? -0.896 1.834 41.496 1.00 79.94 203 GLY A CA 1
ATOM 1599 C C . GLY A 1 203 ? -1.995 1.504 40.481 1.00 79.94 203 GLY A C 1
ATOM 1600 O O . GLY A 1 203 ? -1.747 0.761 39.534 1.00 79.94 203 GLY A O 1
ATOM 1601 N N . GLU A 1 204 ? -3.183 2.092 40.628 1.00 78.88 204 GLU A N 1
ATOM 1602 C CA . GLU A 1 204 ? -4.302 1.941 39.691 1.00 78.88 204 GLU A CA 1
ATOM 1603 C C . GLU A 1 204 ? -3.956 2.517 38.312 1.00 78.88 204 GLU A C 1
ATOM 1605 O O . GLU A 1 204 ? -4.200 1.849 37.306 1.00 78.88 204 GLU A O 1
ATOM 1610 N N . TYR A 1 205 ? -3.299 3.682 38.255 1.00 77.06 205 TYR A N 1
ATOM 1611 C CA . TYR A 1 205 ? -2.806 4.262 37.001 1.00 77.06 205 TYR A CA 1
ATOM 1612 C C . TYR A 1 205 ? -1.775 3.363 36.292 1.00 77.06 205 TYR A C 1
ATOM 1614 O O . TYR A 1 205 ? -1.840 3.174 35.078 1.00 77.06 205 TYR A O 1
ATOM 1622 N N . LEU A 1 206 ? -0.864 2.738 37.045 1.00 73.81 206 LEU A N 1
ATOM 1623 C CA . LEU A 1 206 ? 0.120 1.777 36.527 1.00 73.81 206 LEU A CA 1
ATOM 1624 C C . LEU A 1 206 ? -0.461 0.368 36.265 1.00 73.81 206 LEU A C 1
ATOM 1626 O O . LEU A 1 206 ? 0.283 -0.546 35.902 1.00 73.81 206 LEU A O 1
ATOM 1630 N N . GLY A 1 207 ? -1.770 0.154 36.446 1.00 65.06 207 GLY A N 1
ATOM 1631 C CA . GLY A 1 207 ? -2.432 -1.141 36.237 1.00 65.06 207 GLY A CA 1
ATOM 1632 C C . GLY A 1 207 ? -2.148 -2.200 37.316 1.00 65.06 207 GLY A C 1
ATOM 1633 O O . GLY A 1 207 ? -2.485 -3.375 37.142 1.00 65.06 207 GLY A O 1
ATOM 1634 N N . ILE A 1 208 ? -1.554 -1.804 38.444 1.00 77.06 208 ILE A N 1
ATOM 1635 C CA . ILE A 1 208 ? -1.241 -2.654 39.599 1.00 77.06 208 ILE A CA 1
ATOM 1636 C C . ILE A 1 208 ? -2.531 -2.855 40.412 1.00 77.06 208 ILE A C 1
ATOM 1638 O O . ILE A 1 208 ? -2.824 -2.144 41.371 1.00 77.06 208 ILE A O 1
ATOM 1642 N N . THR A 1 209 ? -3.351 -3.817 39.982 1.00 58.00 209 THR A N 1
ATOM 1643 C CA . THR A 1 209 ? -4.728 -4.001 40.476 1.00 58.00 209 THR A CA 1
ATOM 1644 C C . THR A 1 209 ? -4.812 -4.216 41.994 1.00 58.00 209 THR A C 1
ATOM 1646 O O . THR A 1 209 ? -4.196 -5.120 42.563 1.00 58.00 209 THR A O 1
ATOM 1649 N N . ALA A 1 210 ? -5.657 -3.413 42.649 1.00 46.91 210 ALA A N 1
ATOM 1650 C CA . ALA A 1 210 ? -5.782 -3.300 44.101 1.00 46.91 210 ALA A CA 1
ATOM 1651 C C . ALA A 1 210 ? -6.436 -4.520 44.795 1.00 46.91 210 ALA A C 1
ATOM 1653 O O . ALA A 1 210 ? -7.535 -4.441 45.338 1.00 46.91 210 ALA A O 1
ATOM 1654 N N . ARG A 1 211 ? -5.735 -5.661 44.859 1.00 43.84 211 ARG A N 1
ATOM 1655 C CA . ARG A 1 211 ? -6.156 -6.847 45.641 1.00 43.84 211 ARG A CA 1
ATOM 1656 C C . ARG A 1 211 ? -5.745 -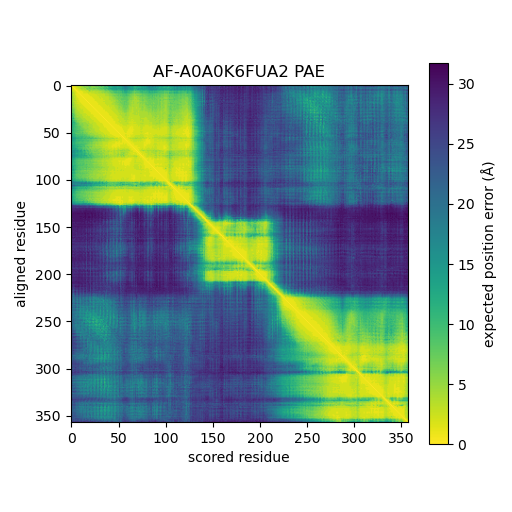6.833 47.126 1.00 43.84 211 ARG A C 1
ATOM 1658 O O . ARG A 1 211 ? -5.918 -7.849 47.795 1.00 43.84 211 ARG A O 1
ATOM 1665 N N . ARG A 1 212 ? -5.192 -5.728 47.650 1.00 42.53 212 ARG A N 1
ATOM 1666 C CA . ARG A 1 212 ? -4.558 -5.694 48.990 1.00 42.53 212 ARG A CA 1
ATOM 1667 C C . ARG A 1 212 ? -5.019 -4.618 49.983 1.00 42.53 212 ARG A C 1
ATOM 1669 O O . ARG A 1 212 ? -4.606 -4.705 51.131 1.00 42.53 212 ARG A O 1
ATOM 1676 N N . TYR A 1 213 ? -5.863 -3.659 49.590 1.00 43.56 213 TYR A N 1
ATOM 1677 C CA . TYR A 1 213 ? -6.150 -2.461 50.408 1.00 43.56 213 TYR A CA 1
ATOM 1678 C C . TYR A 1 213 ? -7.617 -2.280 50.839 1.00 43.56 213 TYR A C 1
ATOM 1680 O O . TYR A 1 213 ? -8.002 -1.204 51.281 1.00 43.56 213 TYR A O 1
ATOM 1688 N N . ILE A 1 214 ? -8.450 -3.324 50.758 1.00 41.12 214 ILE A N 1
ATOM 1689 C CA . ILE A 1 214 ? -9.800 -3.296 51.346 1.00 41.12 214 ILE A CA 1
ATOM 1690 C C . ILE A 1 214 ? -9.736 -3.889 52.758 1.00 41.12 214 ILE A C 1
ATOM 1692 O O . ILE A 1 214 ? -10.025 -5.067 52.962 1.00 41.12 214 ILE A O 1
ATOM 1696 N N . THR A 1 215 ? -9.366 -3.065 53.739 1.00 42.47 215 THR A N 1
ATOM 1697 C CA . THR A 1 215 ? -9.538 -3.385 55.164 1.00 42.47 215 THR A CA 1
ATOM 1698 C C . THR A 1 215 ? -10.098 -2.195 55.933 1.00 42.47 215 THR A C 1
ATOM 1700 O O . THR A 1 215 ? -9.387 -1.230 56.176 1.00 42.47 215 THR A O 1
ATOM 1703 N N . ASN A 1 216 ? -11.342 -2.356 56.387 1.00 42.25 216 ASN A N 1
ATOM 1704 C CA . ASN A 1 216 ? -11.922 -1.741 57.583 1.00 42.25 216 ASN A CA 1
ATOM 1705 C C . ASN A 1 216 ? -11.833 -0.212 57.737 1.00 42.25 216 ASN A C 1
ATOM 1707 O O . ASN A 1 216 ? -11.056 0.279 58.549 1.00 42.25 216 ASN A O 1
ATOM 1711 N N . GLU A 1 217 ? -12.799 0.501 57.154 1.00 39.09 217 GLU A N 1
ATOM 1712 C CA . GLU A 1 217 ? -13.344 1.703 57.797 1.00 39.09 217 GLU A CA 1
ATOM 1713 C C . GLU A 1 217 ? -14.845 1.538 58.059 1.00 39.09 217 GLU A C 1
ATOM 1715 O O . GLU A 1 217 ? -15.612 1.075 57.210 1.00 39.09 217 GLU A O 1
ATOM 1720 N N . GLN A 1 218 ? -15.255 1.859 59.285 1.00 47.16 218 GLN A N 1
ATOM 1721 C CA . GLN A 1 218 ? -16.608 1.643 59.789 1.00 47.16 218 GLN A CA 1
ATOM 1722 C C . GLN A 1 218 ? -17.505 2.828 59.415 1.00 47.16 218 GLN A C 1
ATOM 1724 O O . GLN A 1 218 ? -17.292 3.941 59.890 1.00 47.16 218 GLN A O 1
ATOM 1729 N N . ARG A 1 219 ? -18.555 2.589 58.619 1.00 37.62 219 ARG A N 1
ATOM 1730 C CA . ARG A 1 219 ? -19.655 3.555 58.448 1.00 37.62 219 ARG A CA 1
ATOM 1731 C C . ARG A 1 219 ? -20.783 3.289 59.455 1.00 37.62 219 ARG A C 1
ATOM 1733 O O . ARG A 1 219 ? -21.027 2.125 59.782 1.00 37.62 219 ARG A O 1
ATOM 1740 N N . PRO A 1 220 ? -21.469 4.337 59.951 1.00 42.91 220 PRO A N 1
ATOM 1741 C CA . PRO A 1 220 ? -22.546 4.191 60.925 1.00 42.91 220 PRO A CA 1
ATOM 1742 C C . PRO A 1 220 ? -23.756 3.456 60.333 1.00 42.91 220 PRO A C 1
ATOM 1744 O O . PRO A 1 220 ? -24.101 3.628 59.164 1.00 42.91 220 PRO A O 1
ATOM 1747 N N . GLN A 1 221 ? -24.399 2.632 61.160 1.00 47.25 221 GLN A N 1
ATOM 1748 C CA . GLN A 1 221 ? -25.555 1.823 60.777 1.00 47.25 221 GLN A CA 1
ATOM 1749 C C . GLN A 1 221 ? -26.851 2.637 60.852 1.00 47.25 221 GLN A C 1
ATOM 1751 O O . GLN A 1 221 ? -27.503 2.686 61.894 1.00 47.25 221 GLN A O 1
ATOM 1756 N N . GLU A 1 222 ? -27.268 3.216 59.729 1.00 48.56 222 GLU A N 1
ATOM 1757 C CA . GLU A 1 222 ? -28.692 3.471 59.502 1.00 48.56 222 GLU A CA 1
ATOM 1758 C C . GLU A 1 222 ? -29.379 2.144 59.141 1.00 48.56 222 GLU A C 1
ATOM 1760 O O . GLU A 1 222 ? -28.815 1.310 58.428 1.00 48.56 222 GLU A O 1
ATOM 1765 N N . ALA A 1 223 ? -30.576 1.905 59.680 1.00 51.34 223 ALA A N 1
ATOM 1766 C CA . ALA A 1 223 ? -31.291 0.649 59.473 1.00 51.34 223 ALA A CA 1
ATOM 1767 C C . ALA A 1 223 ? -31.759 0.539 58.012 1.00 51.34 223 ALA A C 1
ATOM 1769 O O . ALA A 1 223 ? -32.695 1.226 57.608 1.00 51.34 223 ALA A O 1
ATOM 1770 N N . LEU A 1 224 ? -31.097 -0.314 57.221 1.00 55.78 224 LEU A N 1
ATOM 1771 C CA . LEU A 1 224 ? -31.422 -0.483 55.806 1.00 55.78 224 LEU A CA 1
ATOM 1772 C C . LEU A 1 224 ? -32.839 -1.042 55.622 1.00 55.78 224 LEU A C 1
ATOM 1774 O O . LEU A 1 224 ? -33.206 -2.057 56.216 1.00 55.78 224 LEU A O 1
ATOM 1778 N N . ASP A 1 225 ? -33.595 -0.406 54.729 1.00 76.62 225 ASP A N 1
ATOM 1779 C CA . ASP A 1 225 ? -34.899 -0.867 54.257 1.00 76.62 225 ASP A CA 1
ATOM 1780 C C . ASP A 1 225 ? -34.732 -2.144 53.410 1.00 76.62 225 ASP A C 1
ATOM 1782 O O . ASP A 1 225 ? -34.418 -2.102 52.217 1.00 76.62 225 ASP A O 1
ATOM 1786 N N . VAL A 1 226 ? -34.860 -3.302 54.067 1.00 74.12 226 VAL A N 1
ATOM 1787 C CA . VAL A 1 226 ? -34.569 -4.619 53.479 1.00 74.12 226 VAL A CA 1
ATOM 1788 C C . VAL A 1 226 ? -35.418 -4.916 52.228 1.00 74.12 226 VAL A C 1
ATOM 1790 O O . VAL A 1 226 ? -34.825 -5.361 51.245 1.00 74.12 226 VAL A O 1
ATOM 1793 N N . PRO A 1 227 ? -36.746 -4.661 52.187 1.00 78.19 227 PRO A N 1
ATOM 1794 C CA . PRO A 1 227 ? -37.545 -4.774 50.962 1.00 78.19 227 PRO A CA 1
ATOM 1795 C C . PRO A 1 227 ? -36.978 -4.006 49.760 1.00 78.19 227 PRO A C 1
ATOM 1797 O O . PRO A 1 227 ? -36.763 -4.612 48.710 1.00 78.19 227 PRO A O 1
ATOM 1800 N N . TYR A 1 228 ? -36.668 -2.713 49.918 1.00 72.19 228 TYR A N 1
ATOM 1801 C CA . TYR A 1 228 ? -36.078 -1.901 48.846 1.00 72.19 228 TYR A CA 1
ATOM 1802 C C . TYR A 1 228 ? -34.705 -2.443 48.418 1.00 72.19 228 TYR A C 1
ATOM 1804 O O . TYR A 1 228 ? -34.385 -2.483 47.229 1.00 72.19 228 TYR A O 1
ATOM 1812 N N . LEU A 1 229 ? -33.908 -2.941 49.372 1.00 69.00 229 LEU A N 1
ATOM 1813 C CA . LEU A 1 229 ? -32.629 -3.583 49.074 1.00 69.00 229 LEU A CA 1
ATOM 1814 C C . LEU A 1 229 ? -32.793 -4.846 48.216 1.00 69.00 229 LEU A C 1
ATOM 1816 O O . LEU A 1 229 ? -32.018 -5.053 47.285 1.00 69.00 229 LEU A O 1
ATOM 1820 N N . VAL A 1 230 ? -33.791 -5.684 48.515 1.00 78.69 230 VAL A N 1
ATOM 1821 C CA . VAL A 1 230 ? -34.079 -6.920 47.768 1.00 78.69 230 VAL A CA 1
ATOM 1822 C C . VAL A 1 230 ? -34.534 -6.608 46.343 1.00 78.69 230 VAL A C 1
ATOM 1824 O O . VAL A 1 230 ? -34.054 -7.252 45.412 1.00 78.69 230 VAL A O 1
ATOM 1827 N N . GLU A 1 231 ? -35.389 -5.603 46.154 1.00 78.69 231 GLU A N 1
ATOM 1828 C CA . GLU A 1 231 ? -35.850 -5.177 44.826 1.00 78.69 231 GLU A CA 1
ATOM 1829 C C . GLU A 1 231 ? -34.698 -4.592 43.987 1.00 78.69 231 GLU A C 1
ATOM 1831 O O . GLU A 1 231 ? -34.491 -4.994 42.839 1.00 78.69 231 GLU A O 1
ATOM 1836 N N . CYS A 1 232 ? -33.855 -3.738 44.582 1.00 71.38 232 CYS A N 1
ATOM 1837 C CA . CYS A 1 232 ? -32.628 -3.256 43.942 1.00 71.38 232 CYS A CA 1
ATOM 1838 C C . CYS A 1 232 ? -31.659 -4.395 43.583 1.00 71.38 232 CYS A C 1
ATOM 1840 O O . CYS A 1 232 ? -31.107 -4.400 42.482 1.00 71.38 232 CYS A O 1
ATOM 1842 N N . LEU A 1 233 ? -31.457 -5.371 44.475 1.00 74.44 233 LEU A N 1
ATOM 1843 C CA . LEU A 1 233 ? -30.608 -6.534 44.206 1.00 74.44 233 LEU A CA 1
ATOM 1844 C C . LEU A 1 233 ? -31.176 -7.415 43.088 1.00 74.44 233 LEU A C 1
ATOM 1846 O O . LEU A 1 233 ? -30.405 -7.882 42.255 1.00 74.44 233 LEU A O 1
ATOM 1850 N N . GLN A 1 234 ? -32.496 -7.609 43.017 1.00 83.19 234 GLN A N 1
ATOM 1851 C CA . GLN A 1 234 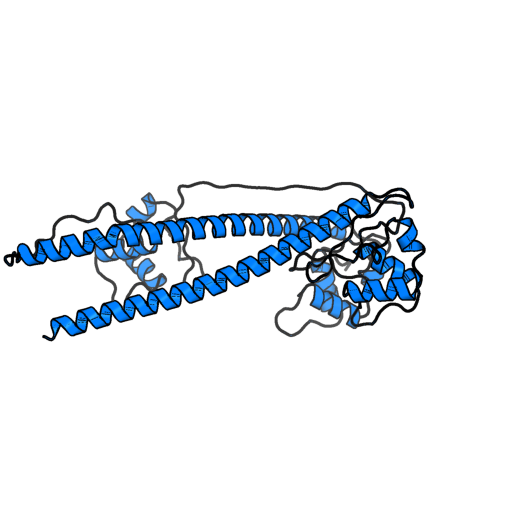? -33.132 -8.330 41.911 1.00 83.19 234 GLN A CA 1
ATOM 1852 C C . GLN A 1 234 ? -32.942 -7.604 40.576 1.00 83.19 234 GLN A C 1
ATOM 1854 O O . GLN A 1 234 ? -32.519 -8.244 39.616 1.00 83.19 234 GLN A O 1
ATOM 1859 N N . GLY A 1 235 ? -33.152 -6.283 40.529 1.00 84.62 235 GLY A N 1
ATOM 1860 C CA . GLY A 1 235 ? -32.900 -5.472 39.332 1.00 84.62 235 GLY A CA 1
ATOM 1861 C C . GLY A 1 235 ? -31.446 -5.558 38.849 1.00 84.62 235 GLY A C 1
ATOM 1862 O O . GLY A 1 235 ? -31.187 -5.782 37.666 1.00 84.62 235 GLY A O 1
ATOM 1863 N N . ILE A 1 236 ? -30.482 -5.476 39.773 1.00 78.56 236 ILE A N 1
ATOM 1864 C CA . ILE A 1 236 ? -29.058 -5.676 39.464 1.00 78.56 236 ILE A CA 1
ATOM 1865 C C . ILE A 1 236 ? -28.818 -7.094 38.924 1.00 78.56 236 ILE A C 1
ATOM 1867 O O . ILE A 1 236 ? -28.177 -7.251 37.887 1.00 78.56 236 ILE A O 1
ATOM 1871 N N . LEU A 1 237 ? -29.356 -8.129 39.575 1.00 84.31 237 LEU A N 1
ATOM 1872 C CA . LEU A 1 237 ? -29.188 -9.524 39.155 1.00 84.31 237 LEU A CA 1
ATOM 1873 C C . LEU A 1 237 ? -29.824 -9.834 37.789 1.00 84.31 237 LEU A C 1
ATOM 1875 O O . LEU A 1 237 ? -29.350 -10.746 37.115 1.00 84.31 237 LEU A O 1
ATOM 1879 N N . THR A 1 238 ? -30.842 -9.086 37.348 1.00 86.81 238 THR A N 1
ATOM 1880 C CA . THR A 1 238 ? -31.405 -9.211 35.991 1.00 86.81 238 THR A CA 1
ATOM 1881 C C . THR A 1 238 ? -30.596 -8.495 34.908 1.00 86.81 238 THR A C 1
ATOM 1883 O O . THR A 1 238 ? -30.601 -8.943 33.762 1.00 86.81 238 THR A O 1
ATOM 1886 N N . GLU A 1 239 ? -29.873 -7.421 35.242 1.00 83.44 239 GLU A N 1
ATOM 1887 C CA . GLU A 1 239 ? -29.036 -6.689 34.276 1.00 83.44 239 GLU A CA 1
ATOM 1888 C C . GLU A 1 239 ? -27.595 -7.220 34.196 1.00 83.44 239 GLU A C 1
ATOM 1890 O O . GLU A 1 239 ? -26.977 -7.159 33.133 1.00 83.44 239 GLU A O 1
ATOM 1895 N N . VAL A 1 240 ? -27.065 -7.807 35.278 1.00 84.06 240 VAL A N 1
ATOM 1896 C CA . VAL A 1 240 ? -25.708 -8.387 35.319 1.00 84.06 240 VAL A CA 1
ATOM 1897 C C . VAL A 1 240 ? -25.443 -9.390 34.182 1.00 84.06 240 VAL A C 1
ATOM 1899 O O . VAL A 1 240 ? -24.403 -9.242 33.542 1.00 84.06 240 VAL A O 1
ATOM 1902 N N . PRO A 1 241 ? -26.328 -10.355 33.850 1.00 89.00 241 PRO A N 1
ATOM 1903 C CA . PRO A 1 241 ? -26.110 -11.260 32.720 1.00 89.00 241 PRO A CA 1
ATOM 1904 C C . PRO A 1 241 ? -25.973 -10.529 31.380 1.00 89.00 241 PRO A C 1
ATOM 1906 O O . PRO A 1 241 ? -25.040 -10.805 30.635 1.00 89.00 241 PRO A O 1
ATOM 1909 N N . LYS A 1 242 ? -26.823 -9.527 31.109 1.00 84.94 242 LYS A N 1
ATOM 1910 C CA . LYS A 1 242 ? -26.756 -8.738 29.866 1.00 84.94 242 LYS A CA 1
ATOM 1911 C C . LYS A 1 242 ? -25.451 -7.948 29.772 1.00 84.94 242 LYS A C 1
ATOM 1913 O O . LYS A 1 242 ? -24.856 -7.856 28.701 1.00 84.94 242 LYS A O 1
ATOM 1918 N N . LEU A 1 243 ? -24.996 -7.391 30.897 1.00 78.44 243 LEU A N 1
ATOM 1919 C CA . LEU A 1 243 ? -23.713 -6.698 30.982 1.00 78.44 243 LEU A CA 1
ATOM 1920 C C . LEU A 1 243 ? -22.541 -7.665 30.757 1.00 78.44 243 LEU A C 1
ATOM 1922 O O . LEU A 1 243 ? -21.595 -7.309 30.061 1.00 78.44 243 LEU A O 1
ATOM 1926 N N . VAL A 1 244 ? -22.605 -8.885 31.301 1.00 86.75 244 VAL A N 1
ATOM 1927 C CA . VAL A 1 244 ? -21.605 -9.939 31.064 1.00 86.75 244 VAL A CA 1
ATOM 1928 C C . VAL A 1 244 ? -21.566 -10.340 29.588 1.00 86.75 244 VAL A C 1
ATOM 1930 O O . VAL A 1 244 ? -20.478 -10.380 29.020 1.00 86.75 244 VAL A O 1
ATOM 1933 N N . ASP A 1 245 ? -22.717 -10.550 28.945 1.00 85.81 245 ASP A N 1
ATOM 1934 C CA . ASP A 1 245 ? -22.797 -10.888 27.518 1.00 85.81 245 ASP A CA 1
ATOM 1935 C C . ASP A 1 245 ? -22.234 -9.760 26.630 1.00 85.81 245 ASP A C 1
ATOM 1937 O O . ASP A 1 245 ? -21.449 -10.015 25.714 1.00 85.81 245 ASP A O 1
ATOM 1941 N N . ALA A 1 246 ? -22.560 -8.498 26.934 1.00 80.31 246 ALA A N 1
ATOM 1942 C CA . ALA A 1 246 ? -22.020 -7.336 26.224 1.00 80.31 246 ALA A CA 1
ATOM 1943 C C . ALA A 1 246 ? -20.497 -7.187 26.413 1.00 80.31 246 ALA A C 1
ATOM 1945 O O . ALA A 1 246 ? -19.764 -6.957 25.448 1.00 80.31 246 ALA A O 1
ATOM 1946 N N . LEU A 1 247 ? -19.995 -7.366 27.642 1.00 78.12 247 LEU A N 1
ATOM 1947 C CA . LEU A 1 247 ? -18.559 -7.352 27.937 1.00 78.12 247 LEU A CA 1
ATOM 1948 C C . LEU A 1 247 ? -17.820 -8.502 27.241 1.00 78.12 247 LEU A C 1
ATOM 1950 O O . LEU A 1 247 ? -16.717 -8.290 26.738 1.00 78.12 247 LEU A O 1
ATOM 1954 N N . GLN A 1 248 ? -18.423 -9.690 27.165 1.00 88.56 248 GLN A N 1
ATOM 1955 C CA . GLN A 1 248 ? -17.874 -10.832 26.437 1.00 88.56 248 GLN A CA 1
ATOM 1956 C C 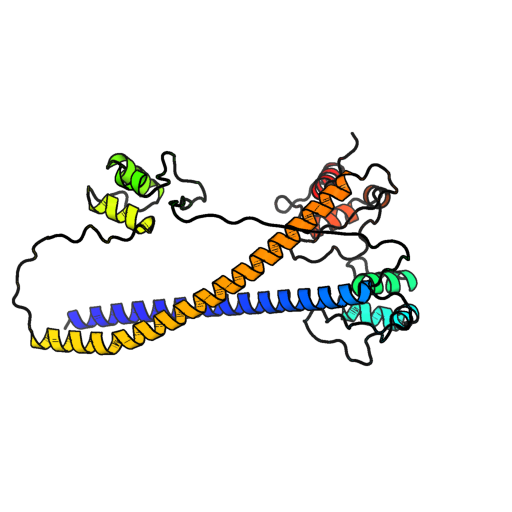. GLN A 1 248 ? -17.804 -10.546 24.928 1.00 88.56 248 GLN A C 1
ATOM 1958 O O . GLN A 1 248 ? -16.755 -10.751 24.318 1.00 88.56 248 GLN A O 1
ATOM 1963 N N . GLY A 1 249 ? -18.865 -9.976 24.345 1.00 87.88 249 GLY A N 1
ATOM 1964 C CA . GLY A 1 249 ? -18.880 -9.538 22.946 1.00 87.88 249 GLY A CA 1
ATOM 1965 C C . GLY A 1 249 ? -17.775 -8.522 22.629 1.00 87.88 249 GLY A C 1
ATOM 1966 O O . GLY A 1 249 ? -17.045 -8.688 21.651 1.00 87.88 249 GLY A O 1
ATOM 1967 N N . HIS A 1 250 ? -17.577 -7.517 23.489 1.00 82.25 250 HIS A N 1
ATOM 1968 C CA . HIS A 1 250 ? -16.464 -6.569 23.356 1.00 82.25 250 HIS A CA 1
ATOM 1969 C C . HIS A 1 250 ? -15.088 -7.238 23.532 1.00 82.25 250 HIS A C 1
ATOM 1971 O O . HIS A 1 250 ? -14.150 -6.904 22.809 1.00 82.25 250 HIS A O 1
ATOM 1977 N N . ALA A 1 251 ? -14.944 -8.199 24.450 1.00 82.56 251 ALA A N 1
ATOM 1978 C CA . ALA A 1 251 ? -13.688 -8.922 24.658 1.00 82.56 251 ALA A CA 1
ATOM 1979 C C . ALA A 1 251 ? -13.289 -9.772 23.437 1.00 82.56 251 ALA A C 1
ATOM 1981 O O . ALA A 1 251 ? -12.106 -9.844 23.094 1.00 82.56 251 ALA A O 1
ATOM 1982 N N . ASP A 1 252 ? -14.259 -10.384 22.756 1.00 86.31 252 ASP A N 1
ATOM 1983 C CA . ASP A 1 252 ? -14.010 -11.161 21.541 1.00 86.31 252 ASP A CA 1
ATOM 1984 C C . ASP A 1 252 ? -13.730 -10.256 20.324 1.00 86.31 252 ASP A C 1
ATOM 1986 O O . ASP A 1 252 ? -12.821 -10.558 19.548 1.00 86.31 252 ASP A O 1
ATOM 1990 N N . GLN A 1 253 ? -14.391 -9.094 20.207 1.00 84.00 253 GLN A N 1
ATOM 1991 C CA . GLN A 1 253 ? -14.029 -8.058 19.221 1.00 84.00 253 GLN A CA 1
ATOM 1992 C C . GLN A 1 253 ? -12.599 -7.535 19.428 1.00 84.00 253 GLN A C 1
ATOM 1994 O O . GLN A 1 253 ? -11.831 -7.426 18.473 1.00 84.00 253 GLN A O 1
ATOM 1999 N N . LEU A 1 254 ? -12.205 -7.246 20.674 1.00 79.75 254 LEU A N 1
ATOM 2000 C CA . LEU A 1 254 ? -10.841 -6.816 20.997 1.00 79.75 254 LEU A CA 1
ATOM 2001 C C . LEU A 1 254 ? -9.800 -7.888 20.639 1.00 79.75 254 LEU A C 1
ATOM 2003 O O . LEU A 1 254 ? -8.716 -7.542 20.169 1.00 79.75 254 LEU A O 1
ATOM 2007 N N . ARG A 1 255 ? -10.132 -9.178 20.798 1.00 84.75 255 ARG A N 1
ATOM 2008 C CA . ARG A 1 255 ? -9.258 -10.293 20.397 1.00 84.75 255 ARG A CA 1
ATOM 2009 C C . ARG A 1 255 ? -9.055 -10.347 18.879 1.00 84.75 255 ARG A C 1
ATOM 2011 O O . ARG A 1 255 ? -7.913 -10.465 18.442 1.00 84.75 255 ARG A O 1
ATOM 2018 N N . ASP A 1 256 ? -10.118 -10.190 18.084 1.00 85.25 256 ASP A N 1
ATOM 2019 C CA . ASP A 1 256 ? -10.013 -10.095 16.617 1.00 85.25 256 ASP A CA 1
ATOM 2020 C C . ASP A 1 256 ? -9.146 -8.900 16.182 1.00 85.25 256 ASP A C 1
ATOM 2022 O O . ASP A 1 256 ? -8.206 -9.057 15.397 1.00 85.25 256 ASP A O 1
ATOM 2026 N N . ILE A 1 257 ? -9.387 -7.714 16.753 1.00 80.00 257 ILE A N 1
ATOM 2027 C CA . ILE A 1 257 ? -8.582 -6.512 16.485 1.00 80.00 257 ILE A CA 1
ATOM 2028 C C . ILE A 1 257 ? -7.104 -6.756 16.832 1.00 80.00 257 ILE A C 1
ATOM 2030 O O . ILE A 1 257 ? -6.219 -6.372 16.064 1.00 80.00 257 ILE A O 1
ATOM 2034 N N . GLN A 1 258 ? -6.814 -7.431 17.948 1.00 84.19 258 GLN A N 1
ATOM 2035 C CA . GLN A 1 258 ? -5.448 -7.757 18.358 1.00 84.19 258 GLN A CA 1
ATOM 2036 C C . GLN A 1 258 ? -4.762 -8.737 17.389 1.00 84.19 258 GLN A C 1
ATOM 2038 O O . GLN A 1 258 ? -3.608 -8.516 17.012 1.00 84.19 258 GLN A O 1
ATOM 2043 N N . ASP A 1 259 ? -5.462 -9.772 16.915 1.00 81.62 259 ASP A N 1
ATOM 2044 C CA . ASP A 1 259 ? -4.932 -10.692 15.901 1.00 81.62 259 ASP A CA 1
ATOM 2045 C C . ASP A 1 259 ? -4.683 -9.985 14.557 1.00 81.62 259 ASP A C 1
ATOM 2047 O O . ASP A 1 259 ? -3.666 -10.232 13.894 1.00 81.62 259 ASP A O 1
ATOM 2051 N N . ARG A 1 260 ? -5.565 -9.053 14.170 1.00 79.44 260 ARG A N 1
ATOM 2052 C CA . ARG A 1 260 ? -5.441 -8.209 12.967 1.00 79.44 260 ARG A CA 1
ATOM 2053 C C . ARG A 1 260 ? -4.238 -7.274 13.046 1.00 79.44 260 ARG A C 1
ATOM 2055 O O . ARG A 1 260 ? -3.445 -7.227 12.102 1.00 79.44 260 ARG A O 1
ATOM 2062 N N . LEU A 1 261 ? -4.031 -6.618 14.188 1.00 76.88 261 LEU A N 1
ATOM 2063 C CA . LEU A 1 261 ? -2.824 -5.835 14.469 1.00 76.88 261 LEU A CA 1
ATOM 2064 C C . LEU A 1 261 ? -1.565 -6.713 14.399 1.00 76.88 261 LEU A C 1
ATOM 2066 O O . LEU A 1 261 ? -0.619 -6.365 13.697 1.00 76.88 261 LEU A O 1
ATOM 2070 N N . GLY A 1 262 ? -1.583 -7.910 14.989 1.00 81.88 262 GLY A N 1
ATOM 2071 C CA . GLY A 1 262 ? -0.469 -8.854 14.885 1.00 81.88 262 GLY A CA 1
ATOM 2072 C C . GLY A 1 262 ? -0.181 -9.321 13.448 1.00 81.88 262 GLY A C 1
ATOM 2073 O O . GLY A 1 262 ? 0.961 -9.643 13.113 1.00 81.88 262 GLY A O 1
ATOM 2074 N N . ARG A 1 263 ? -1.181 -9.391 12.553 1.00 77.12 263 ARG A N 1
ATOM 2075 C CA . ARG A 1 263 ? -0.960 -9.613 11.103 1.00 77.12 263 ARG A CA 1
ATOM 2076 C C . ARG A 1 263 ? -0.276 -8.401 10.451 1.00 77.12 263 ARG A C 1
ATOM 2078 O O . ARG A 1 263 ? 0.702 -8.584 9.725 1.00 77.12 263 ARG A O 1
ATOM 2085 N N . LEU A 1 264 ? -0.744 -7.190 10.752 1.00 74.38 264 LEU A N 1
ATOM 2086 C CA . LEU A 1 264 ? -0.181 -5.920 10.276 1.00 74.38 264 LEU A CA 1
ATOM 2087 C C . LEU A 1 264 ? 1.284 -5.720 10.693 1.00 74.38 264 LEU A C 1
ATOM 2089 O O . LEU A 1 264 ? 2.125 -5.443 9.840 1.00 74.38 264 LEU A O 1
ATOM 2093 N N . GLU A 1 265 ? 1.616 -5.923 11.969 1.00 76.50 265 GLU A N 1
ATOM 2094 C CA . GLU A 1 265 ? 2.983 -5.786 12.494 1.00 76.50 265 GLU A CA 1
ATOM 2095 C C . GLU A 1 265 ? 3.972 -6.707 11.767 1.00 76.50 265 GLU A C 1
ATOM 2097 O O . GLU A 1 265 ? 5.041 -6.269 11.342 1.00 76.50 265 GLU A O 1
ATOM 2102 N N . ARG A 1 266 ? 3.593 -7.973 11.537 1.00 76.31 266 ARG A N 1
ATOM 2103 C CA . ARG A 1 266 ? 4.411 -8.937 10.779 1.00 76.31 266 ARG A CA 1
ATOM 2104 C C . ARG A 1 266 ? 4.619 -8.511 9.322 1.00 76.31 266 ARG A C 1
ATOM 2106 O O . ARG A 1 266 ? 5.708 -8.715 8.785 1.00 76.31 266 ARG A O 1
ATOM 2113 N N . ALA A 1 267 ? 3.616 -7.902 8.687 1.00 71.50 267 ALA A N 1
ATOM 2114 C CA . ALA A 1 267 ? 3.747 -7.361 7.334 1.00 71.50 267 ALA A CA 1
ATOM 2115 C C . ALA A 1 267 ? 4.687 -6.139 7.294 1.00 71.50 267 ALA A C 1
ATOM 2117 O O . ALA A 1 267 ? 5.570 -6.074 6.435 1.00 71.50 267 ALA A O 1
ATOM 2118 N N . VAL A 1 268 ? 4.561 -5.214 8.253 1.00 75.00 268 VAL A N 1
ATOM 2119 C CA . VAL A 1 268 ? 5.455 -4.051 8.404 1.00 75.00 268 VAL A CA 1
ATOM 2120 C C . VAL A 1 268 ? 6.900 -4.493 8.646 1.00 75.00 268 VAL A C 1
ATOM 2122 O O . VAL A 1 268 ? 7.813 -3.967 8.010 1.00 75.00 268 VAL A O 1
ATOM 2125 N N . GLU A 1 269 ? 7.123 -5.491 9.499 1.00 76.12 269 GLU A N 1
ATOM 2126 C CA . GLU A 1 269 ? 8.464 -6.003 9.790 1.00 76.12 269 GLU A CA 1
ATOM 2127 C C . GLU A 1 269 ? 9.088 -6.719 8.578 1.00 76.12 269 GLU A C 1
ATOM 2129 O O . GLU A 1 269 ? 10.269 -6.531 8.278 1.00 76.12 269 GLU A O 1
ATOM 2134 N N . CYS A 1 270 ? 8.290 -7.448 7.788 1.00 74.44 270 CYS A N 1
ATOM 2135 C CA . CYS A 1 270 ? 8.739 -8.001 6.507 1.00 74.44 270 CYS A CA 1
ATOM 2136 C C . CYS A 1 270 ? 9.156 -6.894 5.517 1.00 74.44 270 CYS A C 1
ATOM 2138 O O . CYS A 1 270 ? 10.207 -6.997 4.876 1.00 74.44 270 CYS A O 1
ATOM 2140 N N . CYS A 1 271 ? 8.384 -5.804 5.430 1.00 74.19 271 CYS A N 1
ATOM 2141 C CA . CYS A 1 271 ? 8.741 -4.632 4.629 1.00 74.19 271 CYS A CA 1
ATOM 2142 C C . CYS A 1 271 ? 10.035 -3.967 5.127 1.00 74.19 271 CYS A C 1
ATOM 2144 O O . CYS A 1 271 ? 10.915 -3.696 4.313 1.00 74.19 271 CYS A O 1
ATOM 2146 N N . ARG A 1 272 ? 10.209 -3.772 6.443 1.00 75.44 272 ARG A N 1
ATOM 2147 C CA . ARG A 1 272 ? 11.456 -3.246 7.035 1.00 75.44 272 ARG A CA 1
ATOM 2148 C C . ARG A 1 272 ? 12.668 -4.106 6.692 1.00 75.44 272 ARG A C 1
ATOM 2150 O O . ARG A 1 272 ? 13.704 -3.564 6.313 1.00 75.44 272 ARG A O 1
ATOM 2157 N N . HIS A 1 273 ? 12.538 -5.429 6.765 1.00 77.69 273 HIS A N 1
ATOM 2158 C CA . HIS A 1 273 ? 13.614 -6.348 6.400 1.00 77.69 273 HIS A CA 1
ATOM 2159 C C . HIS A 1 273 ? 13.990 -6.226 4.912 1.00 77.69 273 HIS A C 1
ATOM 2161 O O . HIS A 1 273 ? 15.173 -6.122 4.593 1.00 77.69 273 HIS A O 1
ATOM 2167 N N . GLN A 1 274 ? 13.010 -6.136 4.002 1.00 78.62 274 GLN A N 1
ATOM 2168 C CA . GLN A 1 274 ? 13.270 -5.901 2.571 1.00 78.62 274 GLN A CA 1
ATOM 2169 C C . GLN A 1 274 ? 13.941 -4.540 2.315 1.00 78.62 274 GLN A C 1
ATOM 2171 O O . GLN A 1 274 ? 14.897 -4.460 1.547 1.00 78.62 274 GLN A O 1
ATOM 2176 N N . THR A 1 275 ? 13.491 -3.487 2.997 1.00 82.69 275 THR A N 1
ATOM 2177 C CA . THR A 1 275 ? 14.079 -2.138 2.962 1.00 82.69 275 THR A CA 1
ATOM 2178 C C . THR A 1 275 ? 15.529 -2.131 3.469 1.00 82.69 275 THR A C 1
ATOM 2180 O O . THR A 1 275 ? 16.393 -1.513 2.849 1.00 82.69 275 THR A O 1
ATOM 2183 N N . SER A 1 276 ? 15.825 -2.873 4.541 1.00 82.38 276 SER A N 1
ATOM 2184 C CA . SER A 1 276 ? 17.185 -3.061 5.068 1.00 82.38 276 SER A CA 1
ATOM 2185 C C . SER A 1 276 ? 18.084 -3.823 4.085 1.00 82.38 276 SER A C 1
ATOM 2187 O O . SER A 1 276 ? 19.170 -3.353 3.751 1.00 82.38 276 SER A O 1
ATOM 2189 N N . MET A 1 277 ? 17.607 -4.943 3.526 1.00 83.06 277 MET A N 1
ATOM 2190 C CA . MET A 1 277 ? 18.338 -5.691 2.493 1.00 83.06 277 MET A CA 1
ATOM 2191 C C . MET A 1 277 ? 18.637 -4.836 1.255 1.00 83.06 277 MET A C 1
ATOM 2193 O O . MET A 1 277 ? 19.745 -4.899 0.726 1.00 83.06 277 MET A O 1
ATOM 2197 N N . ALA A 1 278 ? 17.679 -4.022 0.800 1.00 86.81 278 ALA A N 1
ATOM 2198 C CA . ALA A 1 278 ? 17.885 -3.112 -0.323 1.00 86.81 278 ALA A CA 1
ATOM 2199 C C . ALA A 1 278 ? 18.978 -2.073 -0.019 1.00 86.81 278 ALA A C 1
ATOM 2201 O O . ALA A 1 278 ? 19.874 -1.906 -0.841 1.00 86.81 278 ALA A O 1
ATOM 2202 N N . ARG A 1 279 ? 18.980 -1.460 1.177 1.00 88.44 279 ARG A N 1
ATOM 2203 C CA . ARG A 1 279 ? 20.059 -0.551 1.612 1.00 88.44 279 ARG A CA 1
ATOM 2204 C C . ARG A 1 279 ? 21.430 -1.225 1.639 1.00 88.44 279 ARG A C 1
ATOM 2206 O O . ARG A 1 279 ? 22.375 -0.647 1.122 1.00 88.44 279 ARG A O 1
ATOM 2213 N N . ILE A 1 280 ? 21.537 -2.443 2.177 1.00 87.56 280 ILE A N 1
ATOM 2214 C CA . ILE A 1 280 ? 22.807 -3.198 2.229 1.00 87.56 280 ILE A CA 1
ATOM 2215 C C . ILE A 1 280 ? 23.338 -3.496 0.816 1.00 87.56 280 ILE A C 1
ATOM 2217 O O . ILE A 1 280 ? 24.536 -3.392 0.559 1.00 87.56 280 ILE A O 1
ATOM 2221 N N . LEU A 1 281 ? 22.456 -3.857 -0.121 1.00 88.19 281 LEU A N 1
ATOM 2222 C CA . LEU A 1 281 ? 22.844 -4.087 -1.517 1.00 88.19 281 LEU A CA 1
ATOM 2223 C C . LEU A 1 281 ? 23.249 -2.779 -2.215 1.00 88.19 281 LEU A C 1
ATOM 2225 O O . LEU A 1 281 ? 24.248 -2.746 -2.929 1.00 88.19 281 LEU A O 1
ATOM 2229 N N . ASN A 1 282 ? 22.519 -1.692 -1.966 1.00 93.12 282 ASN A N 1
ATOM 2230 C CA . ASN A 1 282 ? 22.809 -0.375 -2.526 1.00 93.12 282 ASN A CA 1
ATOM 2231 C C . ASN A 1 282 ? 24.107 0.233 -1.961 1.00 93.12 282 ASN A C 1
ATOM 2233 O O . ASN A 1 282 ? 24.837 0.878 -2.708 1.00 93.12 282 ASN A O 1
ATOM 2237 N N . SER A 1 283 ? 24.459 -0.032 -0.696 1.00 92.31 283 SER A N 1
ATOM 2238 C CA . SER A 1 283 ? 25.723 0.429 -0.095 1.00 92.31 283 SER A CA 1
ATOM 2239 C C . SER A 1 283 ? 26.967 -0.221 -0.704 1.00 92.31 283 SER A C 1
ATOM 2241 O O . SER A 1 283 ? 28.075 0.271 -0.519 1.00 92.31 283 SER A O 1
ATOM 2243 N N . ALA A 1 284 ? 26.801 -1.329 -1.434 1.00 91.00 284 ALA A N 1
ATOM 2244 C CA . ALA A 1 284 ? 27.877 -1.962 -2.190 1.00 91.00 284 ALA A CA 1
ATOM 2245 C C . ALA A 1 284 ? 28.063 -1.370 -3.603 1.00 91.00 284 ALA A C 1
ATOM 2247 O O . ALA A 1 284 ? 29.038 -1.718 -4.268 1.00 91.00 284 ALA A O 1
ATOM 2248 N N . CYS A 1 285 ? 27.166 -0.489 -4.067 1.00 92.62 285 CYS A N 1
ATOM 2249 C CA . CYS A 1 285 ? 27.278 0.155 -5.377 1.00 92.62 285 CYS A CA 1
ATOM 2250 C C . CYS A 1 285 ? 28.398 1.206 -5.362 1.00 92.62 285 CYS A C 1
ATOM 2252 O O . CYS A 1 285 ? 28.398 2.125 -4.545 1.00 92.62 285 CYS A O 1
ATOM 2254 N N . GLN A 1 286 ? 29.352 1.077 -6.280 1.00 92.00 286 GLN A N 1
ATOM 2255 C CA . GLN A 1 286 ? 30.529 1.940 -6.396 1.00 92.00 286 GLN A CA 1
ATOM 2256 C C . GLN A 1 286 ? 30.768 2.452 -7.821 1.00 92.00 286 GLN A C 1
ATOM 2258 O O . GLN A 1 286 ? 31.504 3.421 -8.007 1.00 92.00 286 GLN A O 1
ATOM 2263 N N . LYS A 1 287 ? 30.210 1.794 -8.834 1.00 94.50 287 LYS A N 1
ATOM 2264 C CA . LYS A 1 287 ? 30.391 2.114 -10.250 1.00 94.50 287 LYS A CA 1
ATOM 2265 C C . LYS A 1 287 ? 29.057 2.481 -10.878 1.00 94.50 287 LYS A C 1
ATOM 2267 O O . LYS A 1 287 ? 28.016 1.976 -10.474 1.00 94.50 287 LYS A O 1
ATOM 2272 N N . SER A 1 288 ? 29.090 3.314 -11.913 1.00 93.56 288 SER A N 1
ATOM 2273 C CA . SER A 1 288 ? 27.878 3.774 -12.596 1.00 93.56 288 SER A CA 1
ATOM 2274 C C . SER A 1 288 ? 27.080 2.650 -13.284 1.00 93.56 288 SER A C 1
ATOM 2276 O O . SER A 1 288 ? 25.927 2.881 -13.627 1.00 93.56 288 SER A O 1
ATOM 2278 N N . ASP A 1 289 ? 27.648 1.455 -13.480 1.00 94.19 289 ASP A N 1
ATOM 2279 C CA . ASP A 1 289 ? 26.973 0.249 -13.984 1.00 94.19 289 ASP A CA 1
ATOM 2280 C C . ASP A 1 289 ? 26.399 -0.672 -12.884 1.00 94.19 289 ASP A C 1
ATOM 2282 O O . ASP A 1 289 ? 25.648 -1.597 -13.201 1.00 94.19 289 ASP A O 1
ATOM 2286 N N . ASP A 1 290 ? 26.683 -0.413 -11.601 1.00 93.19 290 ASP A N 1
ATOM 2287 C CA . ASP A 1 290 ? 26.158 -1.222 -10.494 1.00 93.19 290 ASP A CA 1
ATOM 2288 C C . ASP A 1 290 ? 24.634 -1.056 -10.349 1.00 93.19 290 ASP A C 1
ATOM 2290 O O . ASP A 1 290 ? 24.094 0.053 -10.406 1.00 93.19 290 ASP A O 1
ATOM 2294 N N . LEU A 1 291 ? 23.934 -2.180 -10.155 1.00 93.31 291 LEU A N 1
ATOM 2295 C CA . LEU A 1 291 ? 22.471 -2.244 -10.119 1.00 93.31 291 LEU A CA 1
ATOM 2296 C C . LEU A 1 291 ? 21.898 -1.778 -8.775 1.00 93.31 291 LEU A C 1
ATOM 2298 O O . LEU A 1 291 ? 22.081 -2.446 -7.755 1.00 93.31 291 LEU A O 1
ATOM 2302 N N . ILE A 1 292 ? 21.083 -0.722 -8.798 1.00 93.62 292 ILE A N 1
ATOM 2303 C CA . ILE A 1 292 ? 20.357 -0.247 -7.614 1.00 93.62 292 ILE A CA 1
ATOM 2304 C C . ILE A 1 292 ? 19.090 -1.083 -7.407 1.00 93.62 292 ILE A C 1
ATOM 2306 O O . ILE A 1 292 ? 18.322 -1.363 -8.332 1.00 93.62 292 ILE A O 1
ATOM 2310 N N . ARG A 1 293 ? 18.833 -1.465 -6.155 1.00 91.62 293 ARG A N 1
ATOM 2311 C CA . ARG A 1 293 ? 17.577 -2.084 -5.732 1.00 91.62 293 ARG A CA 1
ATOM 2312 C C . ARG A 1 293 ? 16.573 -1.013 -5.293 1.00 91.62 293 ARG A C 1
ATOM 2314 O O . ARG A 1 293 ? 16.887 -0.232 -4.391 1.00 91.62 293 ARG A O 1
ATOM 2321 N N . PRO A 1 294 ? 15.358 -0.979 -5.876 1.00 89.62 294 PRO A N 1
ATOM 2322 C CA . PRO A 1 294 ? 14.294 -0.122 -5.374 1.00 89.62 294 PRO A CA 1
ATOM 2323 C C . PRO A 1 294 ? 13.889 -0.559 -3.966 1.00 89.62 294 PRO A C 1
ATOM 2325 O O . PRO A 1 294 ? 13.704 -1.749 -3.700 1.00 89.62 294 PRO A O 1
ATOM 2328 N N . MET A 1 295 ? 13.711 0.410 -3.075 1.00 86.50 295 MET A N 1
ATOM 2329 C CA . MET A 1 295 ? 13.118 0.188 -1.758 1.00 86.50 295 MET A CA 1
ATOM 2330 C C . MET A 1 295 ? 11.595 0.265 -1.872 1.00 86.50 295 MET A C 1
ATOM 2332 O O . MET A 1 295 ? 11.074 0.952 -2.749 1.00 86.50 295 MET A O 1
ATOM 2336 N N . ARG A 1 296 ? 10.855 -0.431 -1.003 1.00 81.62 296 ARG A N 1
ATOM 2337 C CA . ARG A 1 296 ? 9.400 -0.233 -0.936 1.00 81.62 296 ARG A CA 1
ATOM 2338 C C . ARG A 1 296 ? 9.095 1.145 -0.347 1.00 81.62 296 ARG A C 1
ATOM 2340 O O . ARG A 1 296 ? 9.769 1.583 0.583 1.00 81.62 296 ARG A O 1
ATOM 2347 N N . LEU A 1 297 ? 8.070 1.799 -0.884 1.00 82.06 297 LEU A N 1
ATOM 2348 C CA . LEU A 1 297 ? 7.484 3.010 -0.314 1.00 82.06 297 LEU A CA 1
ATOM 2349 C C . LEU A 1 297 ? 6.842 2.682 1.046 1.00 82.06 297 LEU A C 1
ATOM 2351 O O . LEU A 1 297 ? 6.579 1.515 1.348 1.00 82.06 297 LEU A O 1
ATOM 2355 N N . ILE A 1 298 ? 6.515 3.705 1.838 1.00 71.88 298 ILE A N 1
ATOM 2356 C CA . ILE A 1 298 ? 5.875 3.545 3.160 1.00 71.88 298 ILE A CA 1
ATOM 2357 C C . ILE A 1 298 ? 4.552 2.759 3.055 1.00 71.88 298 ILE A C 1
ATOM 2359 O O . ILE A 1 298 ? 4.265 1.906 3.892 1.00 71.88 298 ILE A O 1
ATOM 2363 N N . GLY A 1 299 ? 3.798 2.942 1.964 1.00 69.81 299 GLY A N 1
ATOM 2364 C CA . GLY A 1 299 ? 2.598 2.155 1.643 1.00 69.81 299 GLY A CA 1
ATOM 2365 C C . GLY A 1 299 ? 2.840 0.700 1.197 1.00 69.81 299 GLY A C 1
ATOM 2366 O O . GLY A 1 299 ? 1.899 0.041 0.763 1.00 69.81 299 GLY A O 1
ATOM 2367 N N . GLY A 1 300 ? 4.078 0.196 1.239 1.00 71.06 300 GLY A N 1
ATOM 2368 C CA . GLY A 1 300 ? 4.448 -1.178 0.881 1.00 71.06 300 GLY A CA 1
ATOM 2369 C C . GLY A 1 300 ? 4.549 -1.472 -0.623 1.00 71.06 300 GLY A C 1
ATOM 2370 O O . GLY A 1 300 ? 4.985 -2.562 -1.000 1.00 71.06 300 GLY A O 1
ATOM 2371 N N . SER A 1 301 ? 4.190 -0.536 -1.500 1.00 77.00 301 SER A N 1
ATOM 2372 C CA . SER A 1 301 ? 4.384 -0.652 -2.951 1.00 77.00 301 SER A CA 1
ATOM 2373 C C . SER A 1 301 ? 5.856 -0.471 -3.344 1.00 77.00 301 SER A C 1
ATOM 2375 O O . SER A 1 301 ? 6.635 0.144 -2.623 1.00 77.00 301 SER A O 1
ATOM 2377 N N . LEU A 1 302 ? 6.261 -0.999 -4.502 1.00 76.38 302 LEU A N 1
ATOM 2378 C CA . LEU A 1 302 ? 7.527 -0.596 -5.128 1.00 76.38 302 LEU A CA 1
ATOM 2379 C C . LEU A 1 302 ? 7.333 0.746 -5.861 1.00 76.38 302 LEU A C 1
ATOM 2381 O O . LEU A 1 302 ? 6.229 0.995 -6.353 1.00 76.38 302 LEU A O 1
ATOM 2385 N N . PRO A 1 303 ? 8.371 1.596 -5.979 1.00 76.56 303 PRO A N 1
ATOM 2386 C CA . PRO A 1 303 ? 8.322 2.804 -6.796 1.00 76.56 303 PRO A CA 1
ATOM 2387 C C . PRO A 1 303 ? 7.958 2.453 -8.242 1.00 76.56 303 PRO A C 1
ATOM 2389 O O . PRO A 1 303 ? 8.570 1.578 -8.857 1.00 76.56 303 PRO A O 1
ATOM 2392 N N . VAL A 1 304 ? 6.954 3.144 -8.783 1.00 67.94 304 VAL A N 1
ATOM 2393 C CA . VAL A 1 304 ? 6.473 2.919 -10.152 1.00 67.94 304 VAL A CA 1
ATOM 2394 C C . VAL A 1 304 ? 7.534 3.368 -11.163 1.00 67.94 304 VAL A C 1
ATOM 2396 O O . VAL A 1 304 ? 8.107 4.453 -11.030 1.00 67.94 304 VAL A O 1
ATOM 2399 N N . SER A 1 305 ? 7.779 2.520 -12.165 1.00 67.69 305 SER A N 1
ATOM 2400 C CA . SER A 1 305 ? 8.755 2.722 -13.246 1.00 67.69 305 SER A CA 1
ATOM 2401 C C . SER A 1 305 ? 8.528 4.062 -13.975 1.00 67.69 305 SER A C 1
ATOM 2403 O O . SER A 1 305 ? 7.367 4.419 -14.181 1.00 67.69 305 SER A O 1
ATOM 2405 N N . PRO A 1 306 ? 9.568 4.815 -14.388 1.00 73.50 306 PRO A N 1
ATOM 2406 C CA . PRO A 1 306 ? 10.986 4.461 -14.343 1.00 73.50 306 PRO A CA 1
ATOM 2407 C C . PRO A 1 306 ? 11.643 4.778 -12.990 1.00 73.50 306 PRO A C 1
ATOM 2409 O O . PRO A 1 306 ? 11.802 5.936 -12.606 1.00 73.50 306 PRO A O 1
ATOM 2412 N N . PHE A 1 307 ? 12.098 3.730 -12.303 1.00 89.12 307 PHE A N 1
ATOM 2413 C CA . PHE A 1 307 ? 13.091 3.831 -11.232 1.00 89.12 307 PHE A CA 1
ATOM 2414 C C . PHE A 1 307 ? 14.488 3.610 -11.852 1.00 89.12 307 PHE A C 1
ATOM 2416 O O . PHE A 1 307 ? 14.604 2.736 -12.718 1.00 89.12 307 PHE A O 1
ATOM 2423 N N . PRO A 1 308 ? 15.533 4.377 -11.476 1.00 91.62 308 PRO A N 1
ATOM 2424 C CA . PRO A 1 308 ? 16.884 4.194 -12.014 1.00 91.62 308 PRO A CA 1
ATOM 2425 C C . PRO A 1 308 ? 17.385 2.766 -11.762 1.00 91.62 308 PRO A C 1
ATOM 2427 O O . PRO A 1 308 ? 17.330 2.278 -10.634 1.00 91.62 308 PRO A O 1
ATOM 2430 N N . GLN A 1 309 ? 17.840 2.081 -12.815 1.00 93.12 309 GLN A N 1
ATOM 2431 C CA . GLN A 1 309 ? 18.248 0.674 -12.719 1.00 93.12 309 GLN A CA 1
ATOM 2432 C C . GLN A 1 309 ? 19.713 0.544 -12.285 1.00 93.12 309 GLN A C 1
ATOM 2434 O O . GLN A 1 309 ? 20.069 -0.431 -11.625 1.00 93.12 309 GLN A O 1
ATOM 2439 N N . THR A 1 310 ? 20.537 1.543 -12.606 1.00 95.69 310 THR A N 1
ATOM 2440 C CA . THR A 1 310 ? 21.957 1.626 -12.245 1.00 95.69 310 THR A CA 1
ATOM 2441 C C . THR A 1 310 ? 22.279 2.882 -11.433 1.00 95.69 310 THR A C 1
ATOM 2443 O O . THR A 1 310 ? 21.519 3.857 -11.439 1.00 95.69 310 THR A O 1
ATOM 2446 N N . LEU A 1 311 ? 23.439 2.895 -10.769 1.00 94.69 311 LEU A N 1
ATOM 2447 C CA . LEU A 1 311 ? 23.961 4.091 -10.100 1.00 94.69 311 LEU A CA 1
ATOM 2448 C C . LEU A 1 311 ? 24.134 5.266 -11.072 1.00 94.69 311 LEU A C 1
ATOM 2450 O O . LEU A 1 311 ? 23.744 6.384 -10.744 1.00 94.69 311 LEU A O 1
ATOM 2454 N N . GLY A 1 312 ? 24.593 5.010 -12.298 1.00 94.62 312 GLY A N 1
ATOM 2455 C CA . GLY A 1 312 ? 24.726 6.027 -13.340 1.00 94.62 312 GLY A CA 1
ATOM 2456 C C . GLY A 1 312 ? 23.392 6.633 -13.782 1.00 94.62 312 GLY A C 1
ATOM 2457 O O . GLY A 1 312 ? 23.337 7.824 -14.089 1.00 94.62 312 GLY A O 1
ATOM 2458 N N . ASP A 1 313 ? 22.304 5.857 -13.782 1.00 95.06 313 ASP A N 1
ATOM 2459 C CA . ASP A 1 313 ? 20.958 6.385 -14.049 1.00 95.06 313 ASP A CA 1
ATOM 2460 C C . ASP A 1 313 ? 20.504 7.337 -12.935 1.00 95.06 313 ASP A C 1
ATOM 2462 O O . ASP A 1 313 ? 19.944 8.398 -13.219 1.00 95.06 313 ASP A O 1
ATOM 2466 N N . LEU A 1 314 ? 20.761 6.973 -11.671 1.00 94.00 314 LEU A N 1
ATOM 2467 C CA . LEU A 1 314 ? 20.432 7.795 -10.504 1.00 94.00 314 LEU A CA 1
ATOM 2468 C C . LEU A 1 314 ? 21.265 9.089 -10.492 1.00 94.00 314 LEU A C 1
ATOM 2470 O O . LEU A 1 314 ? 20.722 10.178 -10.298 1.00 94.00 314 LEU A O 1
ATOM 2474 N N . GLU A 1 315 ? 22.567 8.988 -10.766 1.00 94.44 315 GLU A N 1
ATOM 2475 C CA . GLU A 1 315 ? 23.490 10.123 -10.879 1.00 94.44 315 GLU A CA 1
ATOM 2476 C C . GLU A 1 315 ? 23.081 11.105 -11.991 1.00 94.44 315 GLU A C 1
ATOM 2478 O O . GLU A 1 315 ? 23.285 12.315 -11.857 1.00 94.44 315 GLU A O 1
ATOM 2483 N N . ARG A 1 316 ? 22.463 10.623 -13.073 1.00 95.69 316 ARG A N 1
ATOM 2484 C CA . ARG A 1 316 ? 22.020 11.448 -14.211 1.00 95.69 316 ARG A CA 1
ATOM 2485 C C . ARG A 1 316 ? 20.601 12.007 -14.068 1.00 95.69 316 ARG A C 1
ATOM 2487 O O . ARG A 1 316 ? 20.139 12.699 -14.977 1.00 95.69 316 ARG A O 1
ATOM 2494 N N . LEU A 1 317 ? 19.895 11.754 -12.961 1.00 94.62 317 LEU A N 1
ATOM 2495 C CA . LEU A 1 317 ? 18.576 12.352 -12.744 1.00 94.62 317 LEU A CA 1
ATOM 2496 C C . LEU A 1 317 ? 18.664 13.879 -12.625 1.00 94.62 317 LEU A C 1
ATOM 2498 O O . LEU A 1 317 ? 19.426 14.422 -11.821 1.00 94.62 317 LEU A O 1
ATOM 2502 N N . SER A 1 318 ? 17.804 14.561 -13.384 1.00 95.12 318 SER A N 1
ATOM 2503 C CA . SER A 1 318 ? 17.515 15.982 -13.203 1.00 95.12 318 SER A CA 1
ATOM 2504 C C . SER A 1 318 ? 16.883 16.244 -11.835 1.00 95.12 318 SER A C 1
ATOM 2506 O O . SER A 1 318 ? 16.145 15.404 -11.314 1.00 95.12 318 SER A O 1
ATOM 2508 N N . GLU A 1 319 ? 17.101 17.436 -11.279 1.00 93.94 319 GLU A N 1
ATOM 2509 C CA . GLU A 1 319 ? 16.575 17.829 -9.962 1.00 93.94 319 GLU A CA 1
ATOM 2510 C C . GLU A 1 319 ? 15.058 17.635 -9.846 1.00 93.94 319 GLU A C 1
ATOM 2512 O O . GLU A 1 319 ? 14.582 17.097 -8.853 1.00 93.94 319 GLU A O 1
ATOM 2517 N N . ARG A 1 320 ? 14.286 17.944 -10.898 1.00 94.00 320 ARG A N 1
ATOM 2518 C CA . ARG A 1 320 ? 12.832 17.695 -10.930 1.00 94.00 320 ARG A CA 1
ATOM 2519 C C . ARG A 1 320 ? 12.476 16.211 -10.749 1.00 94.00 320 ARG A C 1
ATOM 2521 O O . ARG A 1 320 ? 11.514 15.899 -10.045 1.00 94.00 320 ARG A O 1
ATOM 2528 N N . ARG A 1 321 ? 13.227 15.289 -11.365 1.00 93.25 321 ARG A N 1
ATOM 2529 C CA . ARG A 1 321 ? 13.016 13.836 -11.198 1.00 93.25 321 ARG A CA 1
ATOM 2530 C C . ARG A 1 321 ? 13.480 13.354 -9.829 1.00 93.25 321 ARG A C 1
ATOM 2532 O O . ARG A 1 321 ? 12.800 12.539 -9.217 1.00 93.25 321 ARG A O 1
ATOM 2539 N N . LEU A 1 322 ? 14.586 13.896 -9.336 1.00 93.69 322 LEU A N 1
ATOM 2540 C CA . LEU A 1 322 ? 15.118 13.620 -8.006 1.00 93.69 322 LEU A CA 1
ATOM 2541 C C . LEU A 1 322 ? 14.146 14.078 -6.898 1.00 93.69 322 LEU A C 1
ATOM 2543 O O . LEU A 1 322 ? 13.853 13.310 -5.988 1.00 93.69 322 LEU A O 1
ATOM 2547 N N . ALA A 1 323 ? 13.550 15.266 -7.034 1.00 92.25 323 ALA A N 1
ATOM 2548 C CA . ALA A 1 323 ? 12.509 15.783 -6.146 1.00 92.25 323 ALA A CA 1
ATOM 2549 C C . ALA A 1 323 ? 11.222 14.948 -6.226 1.00 92.25 323 ALA A C 1
ATOM 2551 O O . ALA A 1 323 ? 10.609 14.656 -5.203 1.00 92.25 323 ALA A O 1
ATOM 2552 N N . SER A 1 324 ? 10.823 14.511 -7.426 1.00 91.25 324 SER A N 1
ATOM 2553 C CA . SER A 1 324 ? 9.709 13.566 -7.605 1.00 91.25 324 SER A CA 1
ATOM 2554 C C . SER A 1 324 ? 9.969 12.239 -6.876 1.00 91.25 324 SER A C 1
ATOM 2556 O O . SER A 1 324 ? 9.089 11.729 -6.183 1.00 91.25 324 SER A O 1
ATOM 2558 N N . LEU A 1 325 ? 11.196 11.713 -6.955 1.00 91.56 325 LEU A N 1
ATOM 2559 C CA . LEU A 1 325 ? 11.610 10.502 -6.248 1.00 91.56 325 LEU A CA 1
ATOM 2560 C C . LEU A 1 325 ? 11.603 10.702 -4.723 1.00 91.56 325 LEU A C 1
ATOM 2562 O O . LEU A 1 325 ? 11.040 9.874 -4.010 1.00 91.56 325 LEU A O 1
ATOM 2566 N N . ALA A 1 326 ? 12.138 11.823 -4.230 1.00 91.81 326 ALA A N 1
ATOM 2567 C CA . ALA A 1 326 ? 12.110 12.187 -2.813 1.00 91.81 326 ALA A CA 1
ATOM 2568 C C . ALA A 1 326 ? 10.676 12.319 -2.269 1.00 91.81 326 ALA A C 1
ATOM 2570 O O . ALA A 1 326 ? 10.380 11.783 -1.2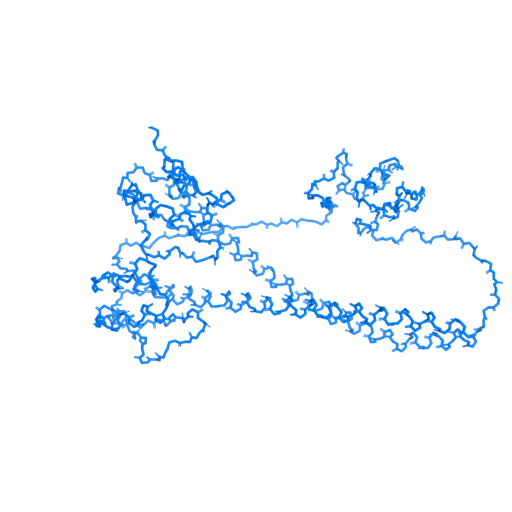05 1.00 91.81 326 ALA A O 1
ATOM 2571 N N . ARG A 1 327 ? 9.756 12.940 -3.025 1.00 90.25 327 ARG A N 1
ATOM 2572 C CA . ARG A 1 327 ? 8.323 13.012 -2.672 1.00 90.25 327 ARG A CA 1
ATOM 2573 C C . ARG A 1 327 ? 7.669 11.634 -2.615 1.00 90.25 327 ARG A C 1
ATOM 2575 O O . ARG A 1 327 ? 6.924 11.373 -1.681 1.00 90.25 327 ARG A O 1
ATOM 2582 N N . ARG A 1 328 ? 7.959 10.746 -3.576 1.00 88.12 328 ARG A N 1
ATOM 2583 C CA . ARG A 1 328 ? 7.430 9.365 -3.602 1.00 88.12 328 ARG A CA 1
ATOM 2584 C C . ARG A 1 328 ? 7.880 8.537 -2.393 1.00 88.12 328 ARG A C 1
ATOM 2586 O O . ARG A 1 328 ? 7.121 7.689 -1.940 1.00 88.12 328 ARG A O 1
ATOM 2593 N N . TYR A 1 329 ? 9.089 8.778 -1.888 1.00 87.75 329 TYR A N 1
ATOM 2594 C CA . TYR A 1 329 ? 9.616 8.163 -0.664 1.00 87.75 329 TYR A CA 1
ATOM 2595 C C . TYR A 1 329 ? 9.301 8.958 0.619 1.00 87.75 329 TYR A C 1
ATOM 2597 O O . TYR A 1 329 ? 9.737 8.553 1.693 1.00 87.75 329 TYR A O 1
ATOM 2605 N N . GLU A 1 330 ? 8.553 10.063 0.516 1.00 90.56 330 GLU A N 1
ATOM 2606 C CA . GLU A 1 330 ? 8.179 10.954 1.625 1.00 90.56 330 GLU A CA 1
ATOM 2607 C C . GLU A 1 330 ? 9.387 11.525 2.406 1.00 90.56 330 GLU A C 1
ATOM 2609 O O . GLU A 1 330 ? 9.292 11.815 3.593 1.00 90.56 330 GLU A O 1
ATOM 2614 N N . LEU A 1 331 ? 10.522 11.754 1.726 1.00 87.06 331 LEU A N 1
ATOM 2615 C CA . LEU A 1 331 ? 11.792 12.239 2.308 1.00 87.06 331 LEU A CA 1
ATOM 2616 C C . LEU A 1 331 ? 11.795 13.739 2.644 1.00 87.06 331 LEU A C 1
ATOM 2618 O O . LEU A 1 331 ? 12.794 14.421 2.429 1.00 87.06 331 LEU A O 1
ATOM 2622 N N . ARG A 1 332 ? 10.669 14.291 3.083 1.00 83.31 332 ARG A N 1
ATOM 2623 C CA . ARG A 1 332 ? 10.546 15.716 3.403 1.00 83.31 332 ARG A CA 1
ATOM 2624 C C . ARG A 1 332 ? 10.589 15.925 4.909 1.00 83.31 332 ARG A C 1
ATOM 2626 O O . ARG A 1 332 ? 9.884 15.237 5.642 1.00 83.31 332 ARG A O 1
ATOM 2633 N N . ASP A 1 333 ? 11.384 16.895 5.341 1.00 72.25 333 ASP A N 1
ATOM 2634 C CA . ASP A 1 333 ? 11.323 17.419 6.701 1.00 72.25 333 ASP A CA 1
ATOM 2635 C C . ASP A 1 333 ? 10.388 18.640 6.675 1.00 72.25 333 ASP A C 1
ATOM 2637 O O . ASP A 1 333 ? 10.741 19.718 6.194 1.00 72.25 333 ASP A O 1
ATOM 2641 N N . GLY A 1 334 ? 9.122 18.422 7.037 1.00 78.19 334 GLY A N 1
ATOM 2642 C CA . GLY A 1 334 ? 8.042 19.391 6.823 1.00 78.19 334 GLY A CA 1
ATOM 2643 C C . GLY A 1 334 ? 7.606 19.528 5.354 1.00 78.19 334 GLY A C 1
ATOM 2644 O O . GLY A 1 334 ? 7.531 18.550 4.606 1.00 78.19 334 GLY A O 1
ATOM 2645 N N . ASP A 1 335 ? 7.255 20.747 4.935 1.00 78.50 335 ASP A N 1
ATOM 2646 C CA . ASP A 1 335 ? 6.696 21.020 3.598 1.00 78.50 335 ASP A CA 1
ATOM 2647 C C . ASP A 1 335 ? 7.735 21.391 2.528 1.00 78.50 335 ASP A C 1
ATOM 2649 O O . ASP A 1 335 ? 7.409 21.419 1.339 1.00 78.50 335 ASP A O 1
ATOM 2653 N N . ILE A 1 336 ? 8.987 21.640 2.920 1.00 86.94 336 ILE A N 1
ATOM 2654 C CA . ILE A 1 336 ? 10.053 22.092 2.022 1.00 86.94 336 ILE A CA 1
ATOM 2655 C C . ILE A 1 336 ? 11.043 20.945 1.808 1.00 86.94 336 ILE A C 1
ATOM 2657 O O . ILE A 1 336 ? 11.587 20.384 2.753 1.00 86.94 336 ILE A O 1
ATOM 2661 N N . LEU A 1 337 ? 11.289 20.594 0.546 1.00 89.75 337 LEU A N 1
ATOM 2662 C CA . LEU A 1 337 ? 12.403 19.717 0.190 1.00 89.75 337 LEU A CA 1
ATOM 2663 C C . LEU A 1 337 ? 13.669 20.560 0.014 1.00 89.75 337 LEU A C 1
ATOM 2665 O O . LEU A 1 337 ? 13.572 21.645 -0.562 1.00 89.75 337 LEU A O 1
ATOM 2669 N N . PRO A 1 338 ? 14.848 20.067 0.431 1.00 90.31 338 PRO A N 1
ATOM 2670 C CA . PRO A 1 338 ? 16.104 20.679 0.022 1.00 90.31 338 PRO A CA 1
ATOM 2671 C C . PRO A 1 338 ? 16.234 20.656 -1.508 1.00 90.31 338 PRO A C 1
ATOM 2673 O O . PRO A 1 338 ? 15.604 19.844 -2.190 1.00 90.31 338 PRO A O 1
ATOM 2676 N N . GLU A 1 339 ? 17.081 21.529 -2.046 1.00 91.62 339 GLU A N 1
ATOM 2677 C CA . GLU A 1 339 ? 17.362 21.633 -3.482 1.00 91.62 339 GLU A CA 1
ATOM 2678 C C . GLU A 1 339 ? 18.825 21.256 -3.788 1.00 91.62 339 GLU A C 1
ATOM 2680 O O . GLU A 1 339 ? 19.659 21.118 -2.887 1.00 91.62 339 GLU A O 1
ATOM 2685 N N . GLY A 1 340 ? 19.138 21.034 -5.068 1.00 92.06 340 GLY A N 1
ATOM 2686 C CA . GLY A 1 340 ? 20.497 20.758 -5.540 1.00 92.06 340 GLY A CA 1
ATOM 2687 C C . GLY A 1 340 ? 21.201 19.577 -4.859 1.00 92.06 340 GLY A C 1
ATOM 2688 O O . GLY A 1 340 ? 20.737 18.432 -4.889 1.00 92.06 340 GLY A O 1
ATOM 2689 N N . VAL A 1 341 ? 22.377 19.853 -4.284 1.00 90.25 341 VAL A N 1
ATOM 2690 C CA . VAL A 1 341 ? 23.291 18.839 -3.727 1.00 90.25 341 VAL A CA 1
ATOM 2691 C C . VAL A 1 341 ? 22.706 18.150 -2.492 1.00 90.25 341 VAL A C 1
ATOM 2693 O O . VAL A 1 341 ? 22.808 16.927 -2.381 1.00 90.25 341 VAL A O 1
ATOM 2696 N N . GLU A 1 342 ? 22.039 18.886 -1.599 1.00 91.62 342 GLU A N 1
ATOM 2697 C CA . GLU A 1 342 ? 21.475 18.306 -0.372 1.00 91.62 342 GLU A CA 1
ATOM 2698 C C . GLU A 1 342 ? 20.296 17.370 -0.675 1.00 91.62 342 GLU A C 1
ATOM 2700 O O . GLU A 1 342 ? 20.199 16.295 -0.087 1.00 91.62 342 GLU A O 1
ATOM 2705 N N . LEU A 1 343 ? 19.467 17.687 -1.678 1.00 93.88 343 LEU A N 1
ATOM 2706 C CA . LEU A 1 343 ? 18.422 16.774 -2.162 1.00 93.88 343 LEU A CA 1
ATOM 2707 C C . LEU A 1 343 ? 18.998 15.446 -2.662 1.00 93.88 343 LEU A C 1
ATOM 2709 O O . LEU A 1 343 ? 18.443 14.374 -2.415 1.00 93.88 343 LEU A O 1
ATOM 2713 N N . ARG A 1 344 ? 20.121 15.516 -3.381 1.00 94.56 344 ARG A N 1
ATOM 2714 C CA . ARG A 1 344 ? 20.812 14.341 -3.915 1.00 94.56 344 ARG A CA 1
ATOM 2715 C C . ARG A 1 344 ? 21.407 13.500 -2.802 1.00 94.56 344 ARG A C 1
ATOM 2717 O O . ARG A 1 344 ? 21.182 12.294 -2.786 1.00 94.56 344 ARG A O 1
ATOM 2724 N N . LYS A 1 345 ? 22.102 14.136 -1.864 1.00 93.88 345 LYS A N 1
ATOM 2725 C CA . LYS A 1 345 ? 22.656 13.491 -0.674 1.00 93.88 345 LYS A CA 1
ATOM 2726 C C . LYS A 1 345 ? 21.566 12.783 0.133 1.00 93.88 345 LYS A C 1
ATOM 2728 O O . LYS A 1 345 ? 21.711 11.597 0.400 1.00 93.88 345 LYS A O 1
ATOM 2733 N N . LEU A 1 346 ? 20.441 13.452 0.396 1.00 93.50 346 LEU A N 1
ATOM 2734 C CA . LEU A 1 346 ? 19.288 12.897 1.112 1.00 93.50 346 LEU A CA 1
ATOM 2735 C C . LEU A 1 346 ? 18.684 11.664 0.416 1.00 93.50 346 LEU A C 1
ATOM 2737 O O . LEU A 1 346 ? 18.416 10.650 1.061 1.00 93.50 346 LEU A O 1
ATOM 2741 N N . VAL A 1 347 ? 18.502 11.714 -0.909 1.00 93.81 347 VAL A N 1
ATOM 2742 C CA . VAL A 1 347 ? 18.015 10.561 -1.691 1.00 93.81 347 VAL A CA 1
ATOM 2743 C C . VAL A 1 347 ? 19.024 9.406 -1.678 1.00 93.81 347 VAL A C 1
ATOM 2745 O O . VAL A 1 347 ? 18.621 8.254 -1.529 1.00 93.81 347 VAL A O 1
ATOM 2748 N N . PHE A 1 348 ? 20.322 9.688 -1.814 1.00 94.19 348 PHE A N 1
ATOM 2749 C CA . PHE A 1 348 ? 21.379 8.669 -1.802 1.00 94.19 348 PHE A CA 1
ATOM 2750 C C . PHE A 1 348 ? 21.487 8.002 -0.425 1.00 94.19 348 PHE A C 1
ATOM 2752 O O . PHE A 1 348 ? 21.448 6.775 -0.339 1.00 94.19 348 PHE A O 1
ATOM 2759 N N . GLU A 1 349 ? 21.524 8.795 0.647 1.00 93.56 349 GLU A N 1
ATOM 2760 C CA . GLU A 1 349 ? 21.553 8.331 2.036 1.00 93.56 349 GLU A CA 1
ATOM 2761 C C . GLU A 1 349 ? 20.325 7.476 2.365 1.00 93.56 349 GLU A C 1
ATOM 2763 O O . GLU A 1 349 ? 20.461 6.362 2.877 1.00 93.56 349 GLU A O 1
ATOM 2768 N N . TYR A 1 350 ? 19.122 7.925 1.984 1.00 92.50 350 TYR A N 1
ATOM 2769 C CA . TYR A 1 350 ? 17.914 7.128 2.170 1.00 92.50 350 TYR A CA 1
ATOM 2770 C C . TYR A 1 350 ? 17.981 5.787 1.429 1.00 92.50 350 TYR A C 1
ATOM 2772 O O . TYR A 1 350 ? 17.578 4.768 1.998 1.00 92.50 350 TYR A O 1
ATOM 2780 N N . LEU A 1 351 ? 18.503 5.777 0.196 1.00 92.94 351 LEU A N 1
ATOM 2781 C CA . LEU A 1 351 ? 18.710 4.563 -0.598 1.00 92.94 351 LEU A CA 1
ATOM 2782 C C . LEU A 1 351 ? 19.848 3.670 -0.072 1.00 92.94 351 LEU A C 1
ATOM 2784 O O . LEU A 1 351 ? 19.969 2.536 -0.533 1.00 92.94 351 LEU A O 1
ATOM 2788 N N . GLY A 1 352 ? 20.641 4.135 0.900 1.00 93.06 352 GLY A N 1
ATOM 2789 C CA . GLY A 1 352 ? 21.795 3.428 1.460 1.00 93.06 352 GLY A CA 1
ATOM 2790 C C . GLY A 1 352 ? 23.077 3.560 0.632 1.00 93.06 352 GLY A C 1
ATOM 2791 O O . GLY A 1 352 ? 24.025 2.824 0.871 1.00 93.06 352 GLY A O 1
ATOM 2792 N N . ILE A 1 353 ? 23.120 4.466 -0.344 1.00 95.38 353 ILE A N 1
ATOM 2793 C CA . ILE A 1 353 ? 24.263 4.661 -1.241 1.00 95.38 353 ILE A CA 1
ATOM 2794 C C . ILE A 1 353 ? 25.237 5.636 -0.580 1.00 95.38 353 ILE A C 1
ATOM 2796 O O . ILE A 1 353 ? 24.916 6.806 -0.371 1.00 95.38 353 ILE A O 1
ATOM 2800 N N . THR A 1 354 ? 26.448 5.175 -0.275 1.00 88.00 354 THR A N 1
ATOM 2801 C CA . THR A 1 354 ? 27.516 6.044 0.232 1.00 88.00 354 THR A CA 1
ATOM 2802 C C . THR A 1 354 ? 28.010 6.959 -0.883 1.00 88.00 354 THR A C 1
ATOM 2804 O O . THR A 1 354 ? 28.615 6.491 -1.849 1.00 88.00 354 THR A O 1
ATOM 2807 N N . ALA A 1 355 ? 27.767 8.263 -0.747 1.00 74.06 355 ALA A N 1
ATOM 2808 C CA . ALA A 1 355 ? 28.319 9.260 -1.654 1.00 74.06 355 ALA A CA 1
ATOM 2809 C C . ALA A 1 355 ? 29.856 9.185 -1.656 1.00 74.06 355 ALA A C 1
ATOM 2811 O O . ALA A 1 355 ? 30.489 9.122 -0.600 1.00 74.06 355 ALA A O 1
ATOM 2812 N N . ARG A 1 356 ? 30.457 9.201 -2.849 1.00 69.88 356 ARG A N 1
ATOM 2813 C CA . ARG A 1 356 ? 31.892 9.452 -2.996 1.00 69.88 356 ARG A CA 1
ATOM 2814 C C . ARG A 1 356 ? 32.131 10.945 -2.770 1.00 69.88 356 ARG A C 1
ATOM 2816 O O . ARG A 1 356 ? 31.592 11.750 -3.528 1.00 69.88 356 ARG A O 1
ATOM 2823 N N . ASN A 1 357 ? 32.894 11.269 -1.727 1.00 56.88 357 ASN A N 1
ATOM 2824 C CA . ASN A 1 357 ? 33.473 12.601 -1.517 1.00 56.88 357 ASN A CA 1
ATOM 2825 C C . ASN A 1 357 ? 34.530 12.908 -2.587 1.00 56.88 357 ASN A C 1
ATOM 2827 O O . ASN A 1 357 ? 35.200 11.942 -3.024 1.00 56.88 357 ASN A O 1
#

Foldseek 3Di:
DVVVVVVVVVVVVVVVVVVVVVVVVVVVVVVLVVVVLLVVLVVQQVVQLVVQQPDDDFADAGDFRAAPVRHTDPPVLDQGGNVSLVVDDLVSLVVVCVRNVLADPVGQDPDSVSSSVLVCVSSNYPPDPDDDDDDDDDDDDDDDFFQDFDAFPVRHGDDPPDDGGPVSLVPDDQVRLVSQCVRNVVDDPPDDDDDPVSSVSSCVVSVVDPPDPPDDDDDDDDPDPVVVVVVVVVVCVVCVVVVVVVVVVVVVVVVVVVVSVVVVVVLVVRLVRQLVVQLVQQQPADDQARAHDFRAAPSRHTPRPPDQGGNVSLVPDDQVVLVVQCVRNVLDPPPDQDGDPVSSVSSCVSSNHDDDD

InterPro domains:
  IPR012917 Protein of unknown function DUF3294 [PF07957] (126-184)
  IPR012917 Protein of unknown function DUF3294 [PF07957] (274-331)

Solvent-accessible surface area (backbone atoms only — not comparable to full-atom values): 21330 Å² total; per-residue (Å²): 116,72,79,53,62,58,54,56,53,53,51,52,55,48,54,52,50,50,55,53,48,53,53,50,51,51,56,50,50,54,52,50,53,54,50,48,55,50,50,51,40,53,48,50,35,50,48,18,20,54,58,27,46,68,58,80,58,45,86,42,73,48,55,79,53,53,32,86,88,61,44,76,65,56,83,91,74,50,58,61,24,55,42,45,56,76,67,50,50,62,68,56,47,52,50,50,36,56,67,56,64,66,61,43,98,92,49,70,65,86,50,55,68,59,42,43,48,54,51,32,56,69,51,25,36,69,93,59,100,78,86,89,84,92,87,89,87,90,89,91,89,90,88,84,82,59,52,74,84,66,62,34,97,87,68,45,76,69,72,81,91,63,52,50,29,72,72,48,54,72,68,55,52,69,70,57,45,50,52,51,30,56,67,68,62,71,40,68,95,80,50,69,67,69,71,72,56,33,55,48,54,48,29,54,74,72,65,51,71,84,87,81,76,91,74,87,82,90,75,84,86,71,86,74,63,59,70,62,51,52,53,52,50,49,55,49,62,67,45,49,58,58,51,49,54,53,52,49,52,51,53,53,52,52,48,52,53,50,54,51,49,55,52,51,54,54,52,53,51,53,50,51,52,53,38,49,53,22,22,60,55,19,47,68,48,86,48,53,79,33,68,45,56,81,48,57,29,94,88,68,43,68,72,71,80,88,60,56,58,21,44,41,48,53,74,66,52,50,68,73,55,48,49,51,50,34,57,67,62,60,70,48,75,74,93,57,68,68,64,74,69,59,37,50,51,53,50,31,53,73,49,30,31,69,78,84,128

Secondary structure (DSSP, 8-state):
-HHHHHHHHHHHHHHHHHHHHHHHHHHHHHHHHHHHHHHHHHHHHHHHHHHHHT--STTSBPPPPPPTTSPPPPTTTS-SBHHHHHH--HHHHHHHHHHTT--BTTB--SSHHHHHHHHHHHHT--SSSS-------------S--PPPPPPTTSPPPPSS---SHHHHHT--HHHHHHHHHHTT-SBTTBPPPTHHHHHHHHHHTT---SS-----PPP-----HHHHHHHHHHHHHHHHHHHHHHHHHHHHHHHHHHHHHHHHHHHHHHHHHHHHHHHHHTT--STTSBPPPPPPTTSPPPPSPPPSBHHHHHT--HHHHHHHHHHTT--BTTB---HHHHHHHHHHHHT-----

Sequence (357 aa):
MEASNNKDSVVQALEHRIAQQEKCFNQLNERLEQMEKRIESCNRISLARTMNSHLRGYAERMYPVPLPNGGEVPEDQFPATKGDVFDLTDQAVMNLIKQYGLENPDGVPEVTEAKRKMLAEHLGILWNRASIVRGVNASCRWSTDRIRPILLTDGTLPIEPFPRTLGEFDNLNEEQLAAMAWEYGLGDGGALPEGMELRKLVGEYLGITARRYITNEQRPQEALDVPYLVECLQGILTEVPKLVDALQGHADQLRDIQDRLGRLERAVECCRHQTSMARILNSACQKSDDLIRPMRLIGGSLPVSPFPQTLGDLERLSERRLASLARRYELRDGDILPEGVELRKLVFEYLGITARN

Mean predicted aligned error: 17.58 Å